Protein 5CRW (pdb70)

Organism: Humicola insolens (NCBI:txid85995)

CATH classification: 3.40.30.10 (+1 more: 3.40.30.10)

Radius of gyration: 22.21 Å; Cα contacts (8 Å, |Δi|>4): 483; chains: 2; bounding box: 29×64×49 Å

Structure (mmCIF, N/CA/C/O backbone):
data_5CRW
#
_entry.id   5CRW
#
_cell.length_a   57.753
_cell.length_b   62.510
_cell.length_c   68.156
_cell.angle_alpha   90.00
_cell.angle_beta   90.00
_cell.angle_gamma   90.00
#
_symmetry.space_group_name_H-M   'P 21 21 21'
#
loop_
_entity.id
_entity.type
_entity.pdbx_description
1 polymer 'Protein disulfide-isomerase'
2 polymer 'Peptide from Alpha-synuclein'
3 water water
#
loop_
_atom_site.group_PDB
_atom_site.id
_atom_site.type_symbol
_atom_site.label_atom_id
_atom_site.label_alt_id
_atom_site.label_comp_id
_atom_site.label_asym_id
_atom_site.label_entity_id
_atom_site.label_seq_id
_atom_site.pdbx_PDB_ins_code
_atom_site.Cartn_x
_atom_site.Cartn_y
_atom_site.Cartn_z
_atom_site.occupancy
_atom_site.B_iso_or_equiv
_atom_site.auth_seq_id
_atom_site.auth_comp_id
_atom_site.auth_asym_id
_atom_site.auth_atom_id
_atom_site.pdbx_PDB_model_num
ATOM 1 N N . PRO A 1 6 ? -3.207 9.044 -10.471 1.00 49.33 208 PRO A N 1
ATOM 2 C CA . PRO A 1 6 ? -3.244 8.275 -11.719 1.00 44.85 208 PRO A CA 1
ATOM 3 C C . PRO A 1 6 ? -4.085 7.006 -11.630 1.00 40.06 208 PRO A C 1
ATOM 4 O O . PRO A 1 6 ? -4.309 6.476 -10.541 1.00 44.95 208 PRO A O 1
ATOM 8 N N . LEU A 1 7 ? -4.533 6.543 -12.795 1.00 33.64 209 LEU A N 1
ATOM 9 C CA . LEU A 1 7 ? -5.282 5.303 -12.954 1.00 31.17 209 LEU A CA 1
ATOM 10 C C . LEU A 1 7 ? -4.544 4.089 -12.402 1.00 29.13 209 LEU A C 1
ATOM 11 O O . LEU A 1 7 ? -5.115 3.275 -11.683 1.00 31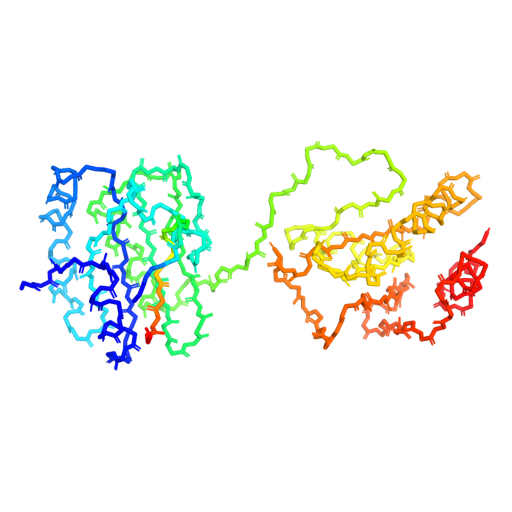.96 209 LEU A O 1
ATOM 16 N N . ILE A 1 8 ? -3.256 3.982 -12.715 1.00 25.12 210 ILE A N 1
ATOM 17 C CA . ILE A 1 8 ? -2.458 2.897 -12.175 1.00 25.01 210 ILE A CA 1
ATOM 18 C C . ILE A 1 8 ? -1.490 3.521 -11.204 1.00 24.30 210 ILE A C 1
ATOM 19 O O . ILE A 1 8 ? -0.501 4.146 -11.596 1.00 28.61 210 ILE A O 1
ATOM 24 N N . GLY A 1 9 ? -1.808 3.336 -9.927 1.00 26.55 211 GLY A N 1
ATOM 25 C CA . GLY A 1 9 ? -1.035 3.851 -8.851 1.00 25.20 211 GLY A CA 1
ATOM 26 C C . GLY A 1 9 ? 0.034 2.886 -8.426 1.00 23.36 211 GLY A C 1
ATOM 27 O O . GLY A 1 9 ? 0.304 1.889 -9.099 1.00 23.37 211 GLY A O 1
ATOM 28 N N . GLU A 1 10 ? 0.641 3.214 -7.296 1.00 24.70 212 GLU A N 1
ATOM 29 C CA . GLU A 1 10 ? 1.763 2.457 -6.760 1.00 25.27 212 GLU A CA 1
ATOM 30 C C . GLU A 1 10 ? 1.306 1.802 -5.478 1.00 23.35 212 GLU A C 1
ATOM 31 O O . GLU A 1 10 ? 0.812 2.468 -4.588 1.00 25.25 212 GLU A O 1
ATOM 37 N N . ILE A 1 11 ? 1.400 0.480 -5.438 1.00 21.07 213 ILE A N 1
ATOM 38 C CA . ILE A 1 11 ? 1.069 -0.306 -4.268 1.00 22.01 213 ILE A CA 1
ATOM 39 C C . ILE A 1 11 ? 2.290 -0.426 -3.380 1.00 22.65 213 ILE A C 1
ATOM 40 O O . ILE A 1 11 ? 3.295 -1.003 -3.766 1.00 24.86 213 ILE A O 1
ATOM 45 N N . GLY A 1 12 ? 2.174 0.096 -2.162 1.00 22.87 214 GLY A N 1
ATOM 46 C CA . GLY A 1 12 ? 3.250 0.041 -1.192 1.00 24.56 214 GLY A CA 1
ATOM 47 C C . GLY A 1 12 ? 2.693 0.166 0.214 1.00 25.18 214 GLY A C 1
ATOM 48 O O . GLY A 1 12 ? 1.473 0.097 0.419 1.00 22.98 214 GLY A O 1
ATOM 49 N N . PRO A 1 13 ? 3.569 0.317 1.209 1.00 25.29 215 PRO A N 1
ATOM 50 C CA . PRO A 1 13 ? 3.108 0.224 2.604 1.00 26.35 215 PRO A CA 1
ATOM 51 C C . PRO A 1 13 ? 2.116 1.335 2.971 1.00 28.58 215 PRO A C 1
ATOM 52 O O . PRO A 1 13 ? 1.297 1.147 3.884 1.00 28.92 215 PRO A O 1
ATOM 56 N N . GLU A 1 14 ? 2.205 2.459 2.269 1.00 27.14 216 GLU A N 1
ATOM 57 C CA . GLU A 1 14 ? 1.354 3.633 2.492 1.00 28.17 216 GLU A CA 1
ATOM 58 C C . GLU A 1 14 ? 0.027 3.564 1.773 1.00 30.04 216 GLU A C 1
ATOM 59 O O . GLU A 1 14 ? -0.967 4.030 2.301 1.00 30.79 216 GLU A O 1
ATOM 65 N N . THR A 1 15 ? -0.021 2.959 0.586 1.00 24.90 217 THR A N 1
ATOM 66 C CA . THR A 1 15 ? -1.254 2.921 -0.194 1.00 24.92 217 THR A CA 1
ATOM 67 C C . THR A 1 15 ? -2.039 1.606 -0.070 1.00 24.15 217 THR A C 1
ATOM 68 O O . THR A 1 15 ? -3.202 1.539 -0.487 1.00 24.43 217 THR A O 1
ATOM 72 N N . TYR A 1 16 ? -1.434 0.583 0.513 1.00 24.28 218 TYR A N 1
ATOM 73 C CA . TYR A 1 16 ? -2.064 -0.745 0.631 1.00 24.67 218 TYR A CA 1
ATOM 74 C C . TYR A 1 16 ? -3.431 -0.670 1.315 1.00 26.52 218 TYR A C 1
ATOM 75 O O . TYR A 1 16 ? -4.404 -1.209 0.801 1.00 28.77 218 TYR A O 1
ATOM 84 N N . SER A 1 17 ? -3.523 0.037 2.443 1.00 28.53 219 SER A N 1
ATOM 85 C CA . SER A 1 17 ? -4.794 0.099 3.204 1.00 31.20 219 SER A CA 1
ATOM 86 C C . SER A 1 17 ? -5.938 0.688 2.408 1.00 32.28 219 SER A C 1
ATOM 87 O O . SER A 1 17 ? -7.081 0.239 2.529 1.00 32.12 219 SER A O 1
ATOM 90 N N . ASP A 1 18 ? -5.652 1.691 1.595 1.00 32.03 220 ASP A N 1
ATOM 91 C CA . ASP A 1 18 ? -6.693 2.256 0.748 1.00 35.61 220 ASP A CA 1
ATOM 92 C C . ASP A 1 18 ? -7.136 1.291 -0.357 1.00 33.20 220 ASP A C 1
ATOM 93 O O . ASP A 1 18 ? -8.325 1.165 -0.620 1.00 31.83 220 ASP A O 1
ATOM 98 N N . TYR A 1 19 ? -6.205 0.567 -0.971 1.00 27.03 221 TYR A N 1
ATOM 99 C CA . TYR A 1 19 ? -6.636 -0.485 -1.889 1.00 25.25 221 TYR A CA 1
ATOM 100 C C . TYR A 1 19 ? -7.453 -1.570 -1.177 1.00 24.87 221 TYR A C 1
ATOM 101 O O . TYR A 1 19 ? -8.393 -2.085 -1.760 1.00 26.68 221 TYR A O 1
ATOM 110 N N . MET A 1 20 ? -7.085 -1.922 0.053 1.00 26.41 222 MET A N 1
ATOM 111 C CA . MET A 1 20 ? -7.788 -2.974 0.802 1.00 28.34 222 MET A CA 1
ATOM 112 C C . MET A 1 20 ? -9.159 -2.478 1.270 1.00 31.46 222 MET A C 1
ATOM 113 O O . MET A 1 20 ? -10.055 -3.289 1.439 1.00 34.18 222 MET A O 1
ATOM 118 N N . SER A 1 21 ? -9.305 -1.158 1.435 1.00 31.86 223 SER A N 1
ATOM 119 C CA . SER A 1 21 ? -10.586 -0.548 1.822 1.00 32.88 223 SER A CA 1
ATOM 120 C C . SER A 1 21 ? -11.502 -0.223 0.655 1.00 32.65 223 SER A C 1
ATOM 121 O O . SER A 1 21 ? -12.652 0.130 0.860 1.00 33.81 223 SER A O 1
ATOM 124 N N . ALA A 1 22 ? -11.010 -0.311 -0.574 1.00 30.70 224 ALA A N 1
ATOM 125 C CA . ALA A 1 22 ? -11.780 0.116 -1.748 1.00 30.10 224 ALA A CA 1
ATOM 126 C C . ALA A 1 22 ? -12.977 -0.766 -2.049 1.00 31.15 224 ALA A C 1
ATOM 127 O O . ALA A 1 22 ? -13.913 -0.319 -2.742 1.00 32.78 224 ALA A O 1
ATOM 129 N N . GLY A 1 23 ? -12.922 -2.006 -1.578 1.00 29.96 225 GLY A N 1
ATOM 130 C CA . GLY A 1 23 ? -14.010 -2.956 -1.711 1.00 31.38 225 GLY A CA 1
ATOM 131 C C . GLY A 1 23 ? -14.070 -3.573 -3.098 1.00 30.92 225 GLY A C 1
ATOM 132 O O . GLY A 1 23 ? -15.087 -4.168 -3.468 1.00 33.89 225 GLY A O 1
ATOM 133 N N . ILE A 1 24 ? -12.985 -3.454 -3.875 1.00 25.76 226 ILE A N 1
ATOM 134 C CA . ILE A 1 24 ? -12.949 -4.086 -5.195 1.00 22.23 226 ILE A CA 1
ATOM 135 C C . ILE A 1 24 ? -11.589 -4.729 -5.330 1.00 21.55 226 ILE A C 1
ATOM 136 O O . ILE A 1 24 ? -10.697 -4.363 -4.569 1.00 21.56 226 ILE A O 1
ATOM 141 N N . PRO A 1 25 ? -11.463 -5.676 -6.267 1.00 21.02 227 PRO A N 1
ATOM 142 C CA . PRO A 1 25 ? -10.173 -6.349 -6.409 1.00 19.52 227 PRO A CA 1
ATOM 143 C C . PRO A 1 25 ? -9.009 -5.404 -6.765 1.00 19.69 227 PRO A C 1
ATOM 144 O O . PRO A 1 25 ? -9.170 -4.348 -7.371 1.00 21.12 227 PRO A O 1
ATOM 148 N N . LEU A 1 26 ? -7.829 -5.854 -6.404 1.00 19.82 228 LEU A N 1
ATOM 149 C CA . LEU A 1 26 ? -6.608 -5.203 -6.755 1.00 19.80 228 LEU A CA 1
ATOM 150 C C . LEU A 1 26 ? -5.780 -6.126 -7.671 1.00 18.82 228 LEU A C 1
ATOM 151 O O . LEU A 1 26 ? -5.480 -7.292 -7.320 1.00 19.03 228 LEU A O 1
ATOM 156 N N . ALA A 1 27 ? -5.417 -5.566 -8.814 1.00 17.92 229 ALA A N 1
ATOM 157 C CA . ALA A 1 27 ? -4.516 -6.169 -9.773 1.00 17.78 229 ALA A CA 1
ATOM 158 C C . ALA A 1 27 ? -3.143 -5.589 -9.550 1.00 17.09 229 ALA A C 1
ATOM 159 O O . ALA A 1 27 ? -2.949 -4.370 -9.597 1.00 18.47 229 ALA A O 1
ATOM 161 N N . TYR A 1 28 ? -2.176 -6.480 -9.344 1.00 16.27 230 TYR A N 1
ATOM 162 C CA . TYR A 1 28 ? -0.808 -6.105 -9.054 1.00 18.05 230 TYR A CA 1
ATOM 163 C C . TYR A 1 28 ? 0.048 -6.345 -10.294 1.00 18.37 230 TYR A C 1
ATOM 164 O O . TYR A 1 28 ? 0.024 -7.457 -10.861 1.00 18.31 230 TYR A O 1
ATOM 173 N N . ILE A 1 29 ? 0.861 -5.342 -10.653 1.00 17.71 231 ILE A N 1
ATOM 174 C CA . ILE A 1 29 ? 1.829 -5.434 -11.714 1.00 18.99 231 ILE A CA 1
ATOM 175 C C . ILE A 1 29 ? 3.194 -5.370 -11.007 1.00 17.15 231 ILE A C 1
ATOM 176 O O . ILE A 1 29 ? 3.621 -4.287 -10.598 1.00 18.84 231 ILE A O 1
ATOM 181 N N . PHE A 1 30 ? 3.790 -6.549 -10.788 1.00 20.46 232 PHE A N 1
ATOM 182 C CA . PHE A 1 30 ? 5.045 -6.689 -10.041 1.00 19.39 232 PHE A CA 1
ATOM 183 C C . PHE A 1 30 ? 6.169 -6.548 -11.063 1.00 19.44 232 PHE A C 1
ATOM 184 O O . PHE A 1 30 ? 6.213 -7.313 -12.023 1.00 21.37 232 PHE A O 1
ATOM 192 N N . ALA A 1 31 ? 7.077 -5.604 -10.863 1.00 20.26 233 ALA A N 1
ATOM 193 C CA . ALA A 1 31 ? 8.346 -5.662 -11.605 1.00 21.24 233 ALA A CA 1
ATOM 194 C C . ALA A 1 31 ? 9.462 -5.095 -10.771 1.00 23.16 233 ALA A C 1
ATOM 195 O O . ALA A 1 31 ? 9.260 -4.264 -9.884 1.00 21.38 233 ALA A O 1
ATOM 197 N N . GLU A 1 32 ? 10.673 -5.532 -11.092 1.00 22.97 234 GLU A N 1
ATOM 198 C CA . GLU A 1 32 ? 11.794 -5.263 -10.233 1.00 25.44 234 GLU A CA 1
ATOM 199 C C . GLU A 1 32 ? 12.426 -3.877 -10.422 1.00 26.98 234 GLU A C 1
ATOM 200 O O . GLU A 1 32 ? 13.144 -3.412 -9.535 1.00 27.30 234 GLU A O 1
ATOM 206 N N . THR A 1 33 ? 12.136 -3.196 -11.529 1.00 26.01 235 THR A N 1
ATOM 207 C CA . THR A 1 33 ? 12.697 -1.844 -11.727 1.00 27.84 235 THR A CA 1
ATOM 208 C C . THR A 1 33 ? 11.592 -0.836 -11.974 1.00 28.32 235 THR A C 1
ATOM 209 O O . THR A 1 33 ? 10.535 -1.175 -12.497 1.00 25.88 235 THR A O 1
ATOM 213 N N . ALA A 1 34 ? 11.825 0.410 -11.604 1.00 28.82 236 ALA A N 1
ATOM 214 C CA . ALA A 1 34 ? 10.898 1.476 -11.973 1.00 29.06 236 ALA A CA 1
ATOM 215 C C . ALA A 1 34 ? 10.646 1.579 -13.489 1.00 28.90 236 ALA A C 1
ATOM 216 O O . ALA A 1 34 ? 9.505 1.793 -13.887 1.00 26.94 236 ALA A O 1
ATOM 218 N N . GLU A 1 35 ? 11.674 1.441 -14.340 1.00 30.27 237 GLU A N 1
ATOM 219 C CA . GLU A 1 35 ? 11.419 1.439 -15.808 1.00 33.97 237 GLU A CA 1
ATOM 220 C C . GLU A 1 35 ? 10.437 0.363 -16.267 1.00 29.25 237 GLU A C 1
ATOM 221 O O . GLU A 1 35 ? 9.594 0.622 -17.133 1.00 27.99 237 GLU A O 1
ATOM 227 N N . GLU A 1 36 ? 10.562 -0.849 -15.738 1.00 26.47 238 GLU A N 1
ATOM 228 C CA . GLU A 1 36 ? 9.700 -1.922 -16.200 1.00 26.95 238 GLU A CA 1
ATOM 229 C C . GLU A 1 36 ? 8.314 -1.675 -15.653 1.00 26.89 238 GLU A C 1
ATOM 230 O O . GLU A 1 36 ? 7.316 -1.922 -16.350 1.00 22.95 238 GLU A O 1
ATOM 236 N N . ARG A 1 37 ? 8.237 -1.171 -14.426 1.00 24.78 239 ARG A N 1
ATOM 237 C CA . ARG A 1 37 ? 6.923 -0.834 -13.872 1.00 24.30 239 ARG A CA 1
ATOM 238 C C . ARG A 1 37 ? 6.212 0.192 -14.759 1.00 24.53 239 ARG A C 1
ATOM 239 O O . ARG A 1 37 ? 5.004 0.079 -15.056 1.00 23.68 239 ARG A O 1
ATOM 247 N N . LYS A 1 38 ? 6.941 1.216 -15.181 1.00 25.34 240 LYS A N 1
ATOM 248 C CA . LYS A 1 38 ? 6.385 2.224 -16.086 1.00 27.62 240 LYS A CA 1
ATOM 249 C C . LYS A 1 38 ? 5.988 1.638 -17.440 1.00 26.41 240 LYS A C 1
ATOM 250 O O . LYS A 1 38 ? 4.923 1.919 -17.955 1.00 24.61 240 LYS A O 1
ATOM 256 N N . GLU A 1 39 ? 6.841 0.808 -18.011 1.00 25.06 241 GLU A N 1
ATOM 257 C CA . GLU A 1 39 ? 6.546 0.165 -19.303 1.00 25.24 241 GLU A CA 1
ATOM 258 C C . GLU A 1 39 ? 5.278 -0.658 -19.233 1.00 24.06 241 GLU A C 1
ATOM 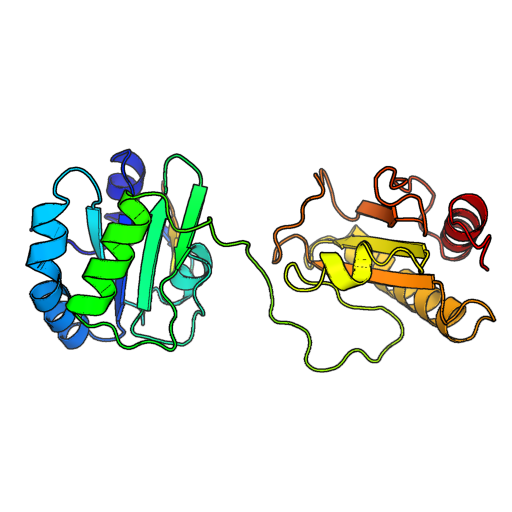259 O O . GLU A 1 39 ? 4.414 -0.541 -20.107 1.00 24.11 241 GLU A O 1
ATOM 265 N N . LEU A 1 40 ? 5.152 -1.468 -18.173 1.00 22.81 242 LEU A N 1
ATOM 266 C CA . LEU A 1 40 ? 3.988 -2.338 -18.038 1.00 22.52 242 LEU A CA 1
ATOM 267 C C . LEU A 1 40 ? 2.758 -1.521 -17.688 1.00 21.83 242 LEU A C 1
ATOM 268 O O . LEU A 1 40 ? 1.675 -1.814 -18.183 1.00 23.13 242 LEU A O 1
ATOM 273 N N . SER A 1 41 ? 2.897 -0.524 -16.827 1.00 22.50 243 SER A N 1
ATOM 274 C CA . SER A 1 41 ? 1.761 0.366 -16.537 1.00 22.43 243 SER A CA 1
ATOM 275 C C . SER A 1 41 ? 1.222 1.023 -17.800 1.00 24.34 243 SER A C 1
ATOM 276 O O . SER A 1 41 ? 0.012 0.966 -18.079 1.00 24.13 243 SER A O 1
ATOM 279 N N . ASP A 1 42 ? 2.110 1.616 -18.583 1.00 25.22 244 ASP A N 1
ATOM 280 C CA . ASP A 1 42 ? 1.691 2.218 -19.856 1.00 26.63 244 ASP A CA 1
ATOM 281 C C . ASP A 1 42 ? 0.989 1.220 -20.776 1.00 26.29 244 ASP A C 1
ATOM 282 O O . ASP A 1 42 ? -0.024 1.549 -21.417 1.00 26.04 244 ASP A O 1
ATOM 287 N N . LYS A 1 43 ? 1.524 0.008 -20.845 1.00 24.45 245 LYS A N 1
ATOM 288 C CA . LYS A 1 43 ? 1.025 -1.022 -21.726 1.00 24.45 245 LYS A CA 1
ATOM 289 C C . LYS A 1 43 ? -0.374 -1.419 -21.314 1.00 24.58 245 LYS A C 1
ATOM 290 O O . LYS A 1 43 ? -1.235 -1.623 -22.160 1.00 24.89 245 LYS A O 1
ATOM 296 N N . LEU A 1 44 ? -0.585 -1.532 -20.011 1.00 23.38 246 LEU A N 1
ATOM 297 C CA . LEU A 1 44 ? -1.823 -2.110 -19.487 1.00 22.33 246 LEU A CA 1
ATOM 298 C C . LEU A 1 44 ? -2.857 -1.053 -19.128 1.00 24.05 246 LEU A C 1
ATOM 299 O O . LEU A 1 44 ? -3.961 -1.426 -18.752 1.00 22.07 246 LEU A O 1
ATOM 304 N N . LYS A 1 45 ? -2.527 0.229 -19.258 1.00 24.39 247 LYS A N 1
ATOM 305 C CA . LYS A 1 45 ? -3.470 1.326 -18.948 1.00 24.71 247 LYS A CA 1
ATOM 306 C C . LYS A 1 45 ? -4.863 1.110 -19.537 1.00 23.54 247 LYS A C 1
ATOM 307 O O . LYS A 1 45 ? -5.826 1.311 -18.832 1.00 22.97 247 LYS A O 1
ATOM 313 N N . PRO A 1 46 ? -4.968 0.705 -20.809 1.00 22.66 248 PRO A N 1
ATOM 314 C CA . PRO A 1 46 ? -6.320 0.634 -21.365 1.00 23.30 248 PRO A CA 1
ATOM 315 C C . PRO A 1 46 ? -7.171 -0.425 -20.717 1.00 22.06 248 PRO A C 1
ATOM 316 O O . PRO A 1 46 ? -8.402 -0.306 -20.717 1.00 22.62 248 PRO A O 1
ATOM 320 N N . ILE A 1 47 ? -6.542 -1.466 -20.175 1.00 21.41 249 ILE A N 1
ATOM 321 C CA . ILE A 1 47 ? -7.275 -2.478 -19.418 1.00 22.14 249 ILE A CA 1
ATOM 322 C C . ILE A 1 47 ? -7.718 -1.884 -18.068 1.00 21.44 249 ILE A C 1
ATOM 323 O O . ILE A 1 47 ? -8.860 -2.077 -17.643 1.00 21.42 249 ILE A O 1
ATOM 328 N N . ALA A 1 48 ? -6.829 -1.189 -17.372 1.00 20.44 250 ALA A N 1
ATOM 329 C CA . ALA A 1 48 ? -7.202 -0.480 -16.132 1.00 21.62 250 ALA A CA 1
ATOM 330 C C . ALA A 1 48 ? -8.311 0.508 -16.399 1.00 21.69 250 ALA A C 1
ATOM 331 O O . ALA A 1 48 ? -9.229 0.632 -15.596 1.00 21.26 250 ALA A O 1
ATOM 333 N N . GLU A 1 49 ? -8.287 1.165 -17.560 1.00 22.64 251 GLU A N 1
ATOM 334 C CA . GLU A 1 49 ? -9.345 2.142 -17.872 1.00 22.56 251 GLU A CA 1
ATOM 335 C C . GLU A 1 49 ? -10.673 1.431 -18.061 1.00 21.98 251 GLU A C 1
ATOM 336 O O . GLU A 1 49 ? -11.734 1.886 -17.538 1.00 22.85 251 GLU A O 1
ATOM 342 N N . ALA A 1 50 ? -10.653 0.355 -18.823 1.00 21.87 252 ALA A N 1
ATOM 343 C CA . ALA A 1 50 ? -11.871 -0.427 -19.070 1.00 22.63 252 ALA A CA 1
ATOM 344 C C . ALA A 1 50 ? -12.460 -0.921 -17.764 1.00 21.18 252 ALA A C 1
ATOM 345 O O . ALA A 1 50 ? -13.684 -1.087 -17.663 1.00 23.05 252 ALA A O 1
ATOM 347 N N . GLN A 1 51 ? -11.592 -1.227 -16.800 1.00 20.56 253 GLN A N 1
ATOM 348 C CA . GLN A 1 51 ? -11.986 -1.766 -15.504 1.00 19.58 253 GLN A CA 1
ATOM 349 C C . GLN A 1 51 ? -12.135 -0.715 -14.394 1.00 19.36 253 GLN A C 1
ATOM 350 O O . GLN A 1 51 ? -12.173 -1.048 -13.223 1.00 19.33 253 GLN A O 1
ATOM 356 N N . ARG A 1 52 ? -12.232 0.566 -14.761 1.00 20.82 254 ARG A N 1
ATOM 357 C CA . ARG A 1 52 ? -12.243 1.621 -13.763 1.00 20.86 254 ARG A CA 1
ATOM 358 C C . ARG A 1 52 ? -13.414 1.421 -12.810 1.00 21.88 254 ARG A C 1
ATOM 359 O O . ARG A 1 52 ? -14.560 1.239 -13.249 1.00 20.91 254 ARG A O 1
ATOM 367 N N . GLY A 1 53 ? -13.132 1.420 -11.514 1.00 21.67 255 GLY A N 1
ATOM 368 C CA . GLY A 1 53 ? -14.152 1.125 -10.492 1.00 22.78 255 GLY A CA 1
ATOM 369 C C . GLY A 1 53 ? -14.577 -0.327 -10.351 1.00 22.92 255 GLY A C 1
ATOM 370 O O . GLY A 1 53 ? -15.400 -0.649 -9.502 1.00 23.43 255 GLY A O 1
ATOM 371 N N . VAL A 1 54 ? 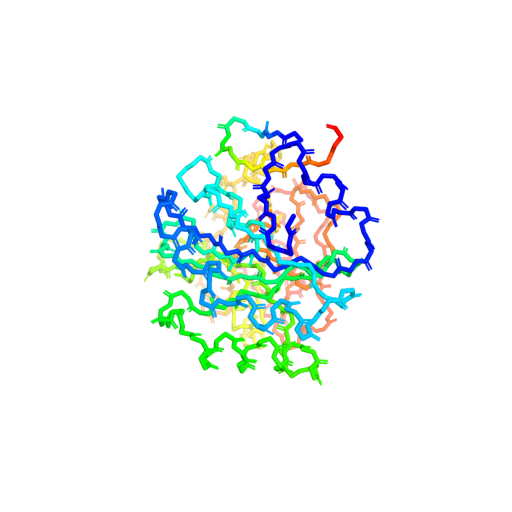-14.008 -1.207 -11.166 1.00 19.91 256 VAL A N 1
ATOM 372 C CA . VAL A 1 54 ? -14.297 -2.635 -11.119 1.00 21.29 256 VAL A CA 1
ATOM 373 C C . VAL A 1 54 ? -13.095 -3.374 -10.536 1.00 19.28 256 VAL A C 1
ATOM 374 O O . VAL A 1 54 ? -13.251 -4.243 -9.697 1.00 21.96 256 VAL A O 1
ATOM 378 N N . ILE A 1 55 ? -11.910 -3.058 -11.052 1.00 19.63 257 ILE A N 1
ATOM 379 C CA . ILE A 1 55 ? -10.672 -3.615 -10.525 1.00 20.17 257 ILE A CA 1
ATOM 380 C C . ILE A 1 55 ? -9.677 -2.489 -10.493 1.00 19.97 257 ILE A C 1
ATOM 381 O O . ILE A 1 55 ? -9.476 -1.828 -11.489 1.00 20.82 257 ILE A O 1
ATOM 386 N N . ASN A 1 56 ? -9.060 -2.275 -9.349 1.00 19.31 258 ASN A N 1
ATOM 387 C CA . ASN A 1 56 ? -7.973 -1.325 -9.222 1.00 20.25 258 ASN A CA 1
ATOM 388 C C . ASN A 1 56 ? -6.700 -1.990 -9.714 1.00 19.68 258 ASN A C 1
ATOM 389 O O . ASN A 1 56 ? -6.488 -3.180 -9.477 1.00 20.85 258 ASN A O 1
ATOM 394 N N . PHE A 1 57 ? -5.868 -1.193 -10.380 1.00 20.37 259 PHE A N 1
ATOM 395 C CA . PHE A 1 57 ? -4.595 -1.669 -10.883 1.00 19.51 259 PHE A CA 1
ATOM 396 C C . PHE A 1 57 ? -3.507 -0.846 -10.245 1.00 19.87 259 PHE A C 1
ATOM 397 O O . PHE A 1 57 ? -3.616 0.376 -10.133 1.00 21.51 259 PHE A O 1
ATOM 405 N N . GLY A 1 58 ? -2.422 -1.500 -9.856 1.00 20.06 260 GLY A N 1
ATOM 406 C CA . GLY A 1 58 ? -1.255 -0.774 -9.423 1.00 18.99 260 GLY A CA 1
ATOM 407 C C . GLY A 1 58 ? 0.005 -1.527 -9.749 1.00 19.27 260 GLY A C 1
ATOM 408 O O . GLY A 1 58 ? -0.002 -2.744 -9.937 1.00 19.36 260 GLY A O 1
ATOM 409 N N . THR A 1 59 ? 1.095 -0.785 -9.817 1.00 19.97 261 THR A N 1
ATOM 410 C CA . THR A 1 59 ? 2.400 -1.404 -9.846 1.00 19.90 261 THR A CA 1
ATOM 411 C C . THR A 1 59 ? 2.909 -1.656 -8.438 1.00 18.95 261 THR A C 1
ATOM 412 O O . THR A 1 59 ? 2.539 -0.964 -7.483 1.00 20.33 261 THR A O 1
ATOM 416 N N . ILE A 1 60 ? 3.814 -2.608 -8.309 1.00 20.21 262 ILE A N 1
ATOM 417 C CA . ILE A 1 60 ? 4.403 -2.908 -7.012 1.00 19.30 262 ILE A CA 1
ATOM 418 C C . ILE A 1 60 ? 5.853 -3.262 -7.273 1.00 19.46 262 ILE A C 1
ATOM 419 O O . ILE A 1 60 ? 6.174 -4.015 -8.214 1.00 19.78 262 ILE A O 1
ATOM 424 N N . ASP A 1 61 ? 6.701 -2.650 -6.451 1.00 20.76 263 ASP A N 1
ATOM 425 C CA . ASP A 1 61 ? 8.154 -2.828 -6.522 1.00 21.97 263 ASP A CA 1
ATOM 426 C C . ASP A 1 61 ? 8.481 -4.226 -6.060 1.00 23.16 263 ASP A C 1
ATOM 427 O O . ASP A 1 61 ? 8.419 -4.543 -4.868 1.00 24.37 263 ASP A O 1
ATOM 432 N N . ALA A 1 62 ? 8.832 -5.059 -7.016 1.00 22.56 264 ALA A N 1
ATOM 433 C CA . ALA A 1 62 ? 9.067 -6.475 -6.779 1.00 24.01 264 ALA A CA 1
ATOM 434 C C . ALA A 1 62 ? 10.449 -6.688 -6.201 1.00 22.81 264 ALA A C 1
ATOM 435 O O . ALA A 1 62 ? 10.757 -7.786 -5.733 1.00 26.42 264 ALA A O 1
ATOM 437 N N . LYS A 1 63 ? 11.296 -5.651 -6.247 1.00 23.21 265 LYS A N 1
ATOM 438 C CA . LYS A 1 63 ? 12.566 -5.726 -5.487 1.00 25.52 265 LYS A CA 1
ATOM 439 C C . LYS A 1 63 ? 12.300 -5.590 -3.965 1.00 25.43 265 LYS A C 1
ATOM 440 O O . LYS A 1 63 ? 12.555 -6.533 -3.207 1.00 31.39 265 LYS A O 1
ATOM 446 N N . ALA A 1 64 ? 11.781 -4.449 -3.528 1.00 24.38 266 ALA A N 1
ATOM 447 C CA . ALA A 1 64 ? 11.424 -4.194 -2.124 1.00 26.59 266 ALA A CA 1
ATOM 448 C C . ALA A 1 64 ? 10.381 -5.148 -1.599 1.00 25.98 266 ALA A C 1
ATOM 449 O O . ALA A 1 64 ? 10.451 -5.614 -0.462 1.00 27.36 266 ALA A O 1
ATOM 451 N N . PHE A 1 65 ? 9.366 -5.396 -2.409 1.00 2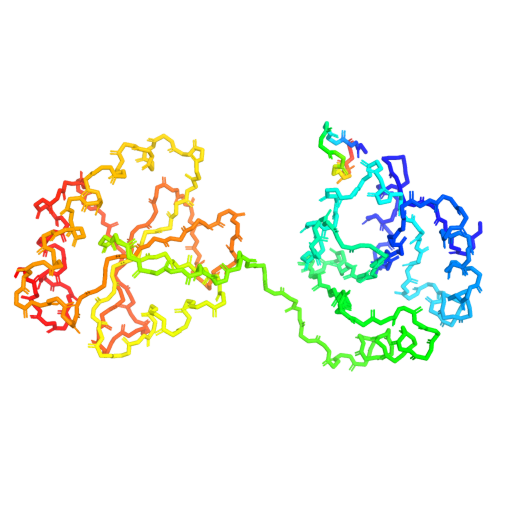4.96 267 PHE A N 1
ATOM 452 C CA . PHE A 1 65 ? 8.175 -6.101 -1.940 1.00 23.83 267 PHE A CA 1
ATOM 453 C C . PHE A 1 65 ? 7.908 -7.382 -2.704 1.00 23.31 267 PHE A C 1
ATOM 454 O O . PHE A 1 65 ? 6.782 -7.840 -2.778 1.00 23.84 267 PHE A O 1
ATOM 462 N N . GLY A 1 66 ? 8.943 -7.999 -3.243 1.00 23.99 268 GLY A N 1
ATOM 463 C CA . GLY A 1 66 ? 8.843 -9.303 -3.883 1.00 23.83 268 GLY A CA 1
ATOM 464 C C . GLY A 1 66 ? 8.171 -10.347 -2.999 1.00 23.92 268 GLY A C 1
ATOM 465 O O . GLY A 1 66 ? 7.406 -11.182 -3.497 1.00 24.43 268 GLY A O 1
ATOM 466 N N . ALA A 1 67 ? 8.423 -10.282 -1.682 1.00 24.72 269 ALA A N 1
ATOM 467 C CA . ALA A 1 67 ? 7.834 -11.246 -0.746 1.00 23.87 269 ALA A CA 1
ATOM 468 C C . ALA A 1 67 ? 6.319 -11.179 -0.778 1.00 23.49 269 ALA A C 1
ATOM 469 O O . ALA A 1 67 ? 5.616 -12.168 -0.505 1.00 23.12 269 ALA A O 1
ATOM 471 N N . HIS A 1 68 ? 5.818 -9.997 -1.085 1.00 20.48 270 HIS A N 1
ATOM 472 C CA . HIS A 1 68 ? 4.369 -9.815 -1.165 1.00 21.44 270 HIS A CA 1
ATOM 473 C C . HIS A 1 68 ? 3.728 -10.698 -2.243 1.00 21.07 270 HIS A C 1
ATOM 474 O O . HIS A 1 68 ? 2.524 -11.006 -2.188 1.00 22.29 270 HIS A O 1
ATOM 481 N N . ALA A 1 69 ? 4.492 -11.071 -3.255 1.00 21.16 271 ALA A N 1
ATOM 482 C CA . ALA A 1 69 ? 4.026 -11.996 -4.289 1.00 22.47 271 ALA A CA 1
ATOM 483 C C . ALA A 1 69 ? 3.480 -13.304 -3.705 1.00 22.76 271 ALA A C 1
ATOM 484 O O . ALA A 1 69 ? 2.507 -13.829 -4.230 1.00 23.33 271 ALA A O 1
ATOM 486 N N . GLY A 1 70 ? 4.047 -13.776 -2.598 1.00 24.21 272 GLY A N 1
ATOM 487 C CA . GLY A 1 70 ? 3.515 -14.945 -1.885 1.00 24.57 272 GLY A CA 1
ATOM 488 C C . GLY A 1 70 ? 2.080 -14.794 -1.413 1.00 25.44 272 GLY A C 1
ATOM 489 O O . GLY A 1 70 ? 1.333 -15.764 -1.403 1.00 25.57 272 GLY A O 1
ATOM 490 N N . ASN A 1 71 ? 1.671 -13.574 -1.067 1.00 24.40 273 ASN A N 1
ATOM 491 C CA . ASN A 1 71 ? 0.258 -13.294 -0.683 1.00 25.41 273 ASN A CA 1
ATOM 492 C C . ASN A 1 71 ? -0.707 -13.534 -1.817 1.00 26.31 273 ASN A C 1
ATOM 493 O O . ASN A 1 71 ? -1.923 -13.576 -1.580 1.00 27.74 273 ASN A O 1
ATOM 498 N N . LEU A 1 72 ? -0.201 -13.554 -3.048 1.00 23.16 274 LEU A N 1
ATOM 499 C CA . LEU A 1 72 ? -1.014 -13.763 -4.255 1.00 24.15 274 LEU A CA 1
ATOM 500 C C . LEU A 1 72 ? -0.833 -15.161 -4.860 1.00 20.88 274 LEU A C 1
ATOM 501 O O . LEU A 1 72 ? -1.243 -15.400 -5.996 1.00 22.69 274 LEU A O 1
ATOM 506 N N . ASN A 1 73 ? -0.142 -16.059 -4.127 1.00 21.73 275 ASN A N 1
ATOM 507 C CA . ASN A 1 73 ? 0.225 -17.387 -4.640 1.00 23.06 275 ASN A CA 1
ATOM 508 C C . ASN A 1 73 ? 1.046 -17.290 -5.935 1.00 24.96 275 ASN A C 1
ATOM 509 O O . ASN A 1 73 ? 0.947 -18.108 -6.849 1.00 28.83 275 ASN A O 1
ATOM 514 N N . LEU A 1 74 ? 1.871 -16.252 -5.996 1.00 23.97 276 LEU A N 1
ATOM 515 C CA . LEU A 1 74 ? 2.873 -16.097 -7.007 1.00 24.08 276 LEU A CA 1
ATOM 516 C C . LEU A 1 74 ? 4.167 -16.565 -6.397 1.00 26.56 276 LEU A C 1
ATOM 517 O O . LEU A 1 74 ? 4.331 -16.498 -5.183 1.00 27.13 276 LEU A O 1
ATOM 522 N N . LYS A 1 75 ? 5.063 -17.022 -7.253 1.00 27.42 277 LYS A N 1
ATOM 523 C CA . LYS A 1 75 ? 6.449 -17.289 -6.838 1.00 31.49 277 LYS A CA 1
ATOM 524 C C . LYS A 1 75 ? 7.145 -15.967 -6.535 1.00 33.66 277 LYS A C 1
ATOM 525 O O . LYS A 1 75 ? 6.907 -14.970 -7.226 1.00 31.94 277 LYS A O 1
ATOM 531 N N . THR A 1 76 ? 7.958 -15.954 -5.467 1.00 29.80 278 THR A N 1
ATOM 532 C CA . THR A 1 76 ? 8.537 -14.727 -4.942 1.00 31.66 278 THR A CA 1
ATOM 533 C C . THR A 1 76 ? 9.867 -14.401 -5.655 1.00 33.82 278 THR A C 1
ATOM 534 O O . THR A 1 76 ? 10.542 -13.433 -5.296 1.00 34.41 278 THR A O 1
ATOM 538 N N . ASP A 1 77 ? 10.215 -15.181 -6.675 1.00 34.55 279 ASP A N 1
ATOM 539 C CA . ASP A 1 77 ? 11.528 -15.066 -7.327 1.00 38.58 279 ASP A CA 1
ATOM 540 C C . ASP A 1 77 ? 11.451 -14.896 -8.840 1.00 36.53 279 ASP A C 1
ATOM 541 O O . ASP A 1 77 ? 12.477 -14.906 -9.515 1.00 40.42 279 ASP A O 1
ATOM 546 N N . LYS A 1 78 ? 10.249 -14.730 -9.384 1.00 32.40 280 LYS A N 1
ATOM 547 C CA . LYS A 1 78 ? 10.051 -14.754 -10.820 1.00 32.91 280 LYS A CA 1
ATOM 548 C C . LYS A 1 78 ? 9.238 -13.536 -11.259 1.00 30.27 280 LYS A C 1
ATOM 549 O O . LYS A 1 78 ? 8.022 -13.489 -11.099 1.00 32.78 280 LYS A O 1
ATOM 555 N N . PHE A 1 79 ? 9.922 -12.545 -11.807 1.00 28.14 281 PHE A N 1
ATOM 556 C CA . PHE A 1 79 ? 9.301 -11.277 -12.151 1.00 26.95 281 PHE A CA 1
ATOM 557 C C . PHE A 1 79 ? 9.670 -10.913 -13.581 1.00 28.23 281 PHE A C 1
ATOM 558 O O . PHE A 1 79 ? 10.695 -11.364 -14.080 1.00 28.24 281 PHE A O 1
ATOM 566 N N . PRO A 1 80 ? 8.816 -10.154 -14.283 1.00 25.49 282 PRO A N 1
ATOM 567 C CA . PRO A 1 80 ? 7.620 -9.533 -13.730 1.00 25.86 282 PRO A CA 1
ATOM 568 C C . PRO A 1 80 ? 6.490 -10.518 -13.574 1.00 24.33 282 PRO A C 1
ATOM 569 O O . PRO A 1 80 ? 6.536 -11.651 -14.109 1.00 23.85 282 PRO A O 1
ATOM 573 N N . ALA A 1 81 ? 5.454 -10.075 -12.865 1.00 22.40 283 ALA A N 1
ATOM 574 C CA . ALA A 1 81 ? 4.340 -10.946 -12.521 1.00 20.33 283 ALA A CA 1
ATOM 575 C C . ALA A 1 81 ? 3.107 -10.127 -12.389 1.00 19.57 283 ALA A C 1
ATOM 576 O O . ALA A 1 81 ? 3.147 -8.919 -12.242 1.00 20.89 283 ALA A O 1
ATOM 578 N N . PHE A 1 82 ? 1.992 -10.805 -12.500 1.00 19.99 284 PHE A N 1
ATOM 579 C CA . PHE A 1 82 ? 0.702 -10.129 -12.439 1.00 20.15 284 PHE A CA 1
ATOM 580 C C . PHE A 1 82 ? -0.224 -11.034 -11.646 1.00 20.41 284 PHE A C 1
ATOM 581 O O . PHE A 1 82 ? -0.210 -12.247 -11.787 1.00 20.15 284 PHE A O 1
ATOM 589 N N . ALA A 1 83 ? -1.036 -10.438 -10.779 1.00 19.54 285 ALA A N 1
ATOM 590 C CA . ALA A 1 83 ? -2.055 -11.200 -10.066 1.00 19.22 285 ALA A CA 1
ATOM 591 C C . ALA A 1 83 ? -3.176 -10.289 -9.660 1.00 19.94 285 ALA A C 1
ATOM 592 O O . ALA A 1 83 ? -2.998 -9.097 -9.496 1.00 20.10 285 ALA A O 1
ATOM 594 N N . ILE A 1 84 ? -4.336 -10.886 -9.439 1.00 18.68 286 ILE A N 1
ATOM 595 C CA . ILE A 1 84 ? -5.487 -10.166 -8.911 1.00 19.10 286 ILE A CA 1
ATOM 596 C C . ILE A 1 84 ? -5.816 -10.743 -7.547 1.00 20.47 286 ILE A C 1
ATOM 597 O O . ILE A 1 84 ? -5.902 -11.970 -7.364 1.00 21.87 286 ILE A O 1
ATOM 602 N N . GLN A 1 85 ? -6.002 -9.861 -6.581 1.00 20.08 287 GLN A N 1
ATOM 603 C CA . GLN A 1 85 ? -6.478 -10.245 -5.260 1.00 20.57 287 GLN A CA 1
ATOM 604 C C . GLN A 1 85 ? -7.940 -9.809 -5.152 1.00 22.11 287 GLN A C 1
ATOM 605 O O . GLN A 1 85 ? -8.264 -8.629 -5.301 1.00 20.93 287 GLN A O 1
ATOM 611 N N . GLU A 1 86 ? -8.806 -10.774 -4.882 1.00 23.29 288 GLU A N 1
ATOM 612 C CA . GLU A 1 86 ? -10.184 -10.503 -4.525 1.00 27.78 288 GLU A CA 1
ATOM 613 C C . GLU A 1 86 ? -10.156 -10.232 -3.037 1.00 28.45 288 GLU A C 1
ATOM 614 O O . GLU A 1 86 ? -9.944 -11.136 -2.216 1.00 29.79 288 GLU A O 1
ATOM 620 N N . VAL A 1 87 ? -10.296 -8.965 -2.689 1.00 30.96 289 VAL A N 1
ATOM 621 C CA . VAL A 1 87 ? -10.093 -8.560 -1.325 1.00 33.61 289 VAL A CA 1
ATOM 622 C C . VAL A 1 87 ? -11.303 -8.984 -0.513 1.00 38.28 289 VAL A C 1
ATOM 623 O O . VAL A 1 87 ? -11.136 -9.503 0.574 1.00 40.96 289 VAL A O 1
ATOM 627 N N . ALA A 1 88 ? -12.502 -8.786 -1.060 1.00 44.29 290 ALA A N 1
ATOM 628 C CA . ALA A 1 88 ? -13.739 -9.203 -0.373 1.00 46.73 290 ALA A CA 1
ATOM 629 C C . ALA A 1 88 ? -13.610 -10.663 0.054 1.00 47.74 290 ALA A C 1
ATOM 630 O O . ALA A 1 88 ? -13.720 -10.994 1.239 1.00 51.62 290 ALA A O 1
ATOM 632 N N . LYS A 1 89 ? -13.292 -11.514 -0.914 1.00 45.93 291 LYS A N 1
ATOM 633 C CA . LYS A 1 89 ? -13.437 -12.958 -0.769 1.00 42.22 291 LYS A CA 1
ATOM 634 C C . LYS A 1 89 ? -12.156 -13.637 -0.273 1.00 37.31 291 LYS A C 1
ATOM 635 O O . LYS A 1 89 ? -12.121 -14.848 -0.142 1.00 37.17 291 LYS A O 1
ATOM 641 N N . ASN A 1 90 ? -11.103 -12.862 -0.011 1.00 34.49 292 ASN A N 1
ATOM 642 C CA . ASN A 1 90 ? -9.762 -13.406 0.222 1.00 33.48 292 ASN A CA 1
ATOM 643 C C . ASN A 1 90 ? -9.366 -14.501 -0.780 1.00 31.60 292 ASN A C 1
ATOM 644 O O . ASN A 1 90 ? -8.946 -15.595 -0.408 1.00 32.47 292 ASN A O 1
ATOM 649 N N . GLN A 1 91 ? -9.488 -14.187 -2.062 1.00 27.30 293 GLN A N 1
ATOM 650 C CA . GLN A 1 91 ? -9.109 -15.114 -3.117 1.00 25.33 293 GLN A CA 1
ATOM 651 C C . GLN A 1 91 ? -8.016 -14.485 -3.966 1.00 25.86 293 GLN A C 1
ATOM 652 O O . GLN A 1 91 ? -7.947 -13.279 -4.089 1.00 25.17 293 GLN A O 1
ATOM 658 N N . LYS A 1 92 ? -7.139 -15.325 -4.486 1.00 22.80 294 LYS A N 1
ATOM 659 C CA . LYS A 1 92 ? -5.987 -14.894 -5.218 1.00 23.32 294 LYS A CA 1
ATOM 660 C C . LYS A 1 92 ? -5.998 -15.530 -6.581 1.00 22.72 294 LYS A C 1
ATOM 661 O O . LYS A 1 92 ? -6.196 -16.733 -6.689 1.00 22.70 294 LYS A O 1
ATOM 667 N N . PHE A 1 93 ? -5.731 -14.734 -7.615 1.00 19.93 295 PHE A N 1
ATOM 668 C CA . PHE A 1 93 ? -5.711 -15.196 -8.993 1.00 20.44 295 PHE A CA 1
ATOM 669 C C . PHE A 1 93 ? -4.418 -14.792 -9.655 1.00 19.75 295 PHE A C 1
ATOM 670 O O . PHE A 1 93 ? -4.296 -13.733 -10.252 1.00 19.11 295 PHE A O 1
ATOM 678 N N . PRO A 1 94 ? -3.405 -15.648 -9.526 1.00 21.17 296 PRO A N 1
ATOM 679 C CA . PRO A 1 94 ? -2.124 -15.357 -10.127 1.00 20.16 296 PRO A CA 1
ATOM 680 C C . PRO A 1 94 ? -2.139 -15.659 -11.616 1.00 20.89 296 PRO A C 1
ATOM 681 O O . PRO A 1 94 ? -2.677 -16.666 -12.047 1.00 21.06 296 PRO A O 1
ATOM 685 N N . PHE A 1 95 ? -1.512 -14.786 -12.401 1.00 19.73 297 PHE A N 1
ATOM 686 C CA . PHE A 1 95 ? -1.274 -15.048 -13.799 1.00 21.26 297 PHE A CA 1
ATOM 687 C C . PHE A 1 95 ? 0.004 -15.871 -13.871 1.00 24.66 297 PHE A C 1
ATOM 688 O O . PHE A 1 95 ? 0.941 -15.646 -13.089 1.00 26.14 297 PHE A O 1
ATOM 696 N N . ASP A 1 96 ? 0.019 -16.834 -14.788 1.00 28.67 298 ASP A N 1
ATOM 697 C CA . ASP A 1 96 ? 1.125 -17.808 -14.903 1.00 31.23 298 ASP A CA 1
ATOM 698 C C . ASP A 1 96 ? 2.452 -17.111 -15.165 1.00 31.55 298 ASP A C 1
ATOM 699 O O . ASP A 1 96 ? 2.604 -16.400 -16.155 1.00 29.11 298 ASP A O 1
ATOM 704 N N . GLN A 1 97 ? 3.416 -17.307 -14.268 1.00 31.26 299 GLN A N 1
ATOM 705 C CA . GLN A 1 97 ? 4.664 -16.543 -14.300 1.00 33.37 299 GLN A CA 1
ATOM 706 C C . GLN A 1 97 ? 5.589 -17.049 -15.381 1.00 32.72 299 GLN A C 1
ATOM 707 O O . GLN A 1 97 ? 6.617 -16.434 -15.620 1.00 31.50 299 GLN A O 1
ATOM 713 N N . GLU A 1 98 ? 5.176 -18.130 -16.035 1.00 34.64 300 GLU A N 1
ATOM 714 C CA . GLU A 1 98 ? 5.840 -18.658 -17.234 1.00 38.62 300 GLU A CA 1
ATOM 715 C C . GLU A 1 98 ? 5.335 -18.009 -18.519 1.00 37.48 300 GLU A C 1
ATOM 716 O O . GLU A 1 98 ? 5.925 -18.181 -19.587 1.00 36.82 300 GLU A O 1
ATOM 722 N N . LYS A 1 99 ? 4.231 -17.269 -18.444 1.00 36.23 301 LYS A N 1
ATOM 723 C CA . LYS A 1 99 ? 3.760 -16.522 -19.611 1.00 33.58 301 LYS A CA 1
ATOM 724 C C . LYS A 1 99 ? 4.263 -15.095 -19.619 1.00 30.09 301 LYS A C 1
ATOM 725 O O . LYS A 1 99 ? 4.386 -14.465 -18.591 1.00 31.16 301 LYS A O 1
ATOM 731 N N . GLU A 1 100 ? 4.487 -14.584 -20.815 1.00 27.83 302 GLU A N 1
ATOM 732 C CA . GLU A 1 100 ? 4.852 -13.191 -21.001 1.00 27.57 302 GLU A CA 1
ATOM 733 C C . GLU A 1 100 ? 3.663 -12.273 -20.674 1.00 25.59 302 GLU A C 1
ATOM 734 O O . GLU A 1 100 ? 2.535 -12.591 -21.043 1.00 26.45 302 GLU A O 1
ATOM 740 N N . ILE A 1 101 ? 3.950 -11.159 -19.997 1.00 24.42 303 ILE A N 1
ATOM 741 C CA . ILE A 1 101 ? 2.931 -10.146 -19.697 1.00 23.53 303 ILE A CA 1
ATOM 742 C C . ILE A 1 101 ? 2.788 -9.281 -20.947 1.00 23.88 303 ILE A C 1
ATOM 743 O O . ILE A 1 101 ? 3.534 -8.335 -21.162 1.00 27.70 303 ILE A O 1
ATOM 748 N N . THR A 1 102 ? 1.825 -9.633 -21.770 1.00 23.50 304 THR A N 1
ATOM 749 C CA . THR A 1 102 ? 1.524 -8.861 -22.951 1.00 22.78 304 THR A CA 1
ATOM 750 C C . THR A 1 102 ? 0.174 -8.218 -22.745 1.00 21.64 304 THR A C 1
ATOM 751 O O . THR A 1 102 ? -0.632 -8.676 -21.925 1.00 23.70 304 THR A O 1
ATOM 755 N N . PHE A 1 103 ? -0.107 -7.220 -23.565 1.00 22.11 305 PHE A N 1
ATOM 756 C CA . PHE A 1 103 ? -1.440 -6.649 -23.552 1.00 22.11 305 PHE A CA 1
ATOM 757 C C . PHE A 1 103 ? -2.511 -7.708 -23.766 1.00 23.65 305 PHE A C 1
ATOM 758 O O . PHE A 1 103 ? -3.477 -7.789 -23.009 1.00 22.58 305 PHE A O 1
ATOM 766 N N . GLU A 1 104 ? -2.355 -8.514 -24.816 1.00 24.46 306 GLU A N 1
ATOM 767 C CA . GLU A 1 104 ? -3.407 -9.432 -25.198 1.00 25.33 306 GLU A CA 1
ATOM 768 C C . GLU A 1 104 ? -3.616 -10.449 -24.076 1.00 24.55 306 GLU A C 1
ATOM 769 O O . GLU A 1 104 ? -4.749 -10.750 -23.730 1.00 25.24 306 GLU A O 1
ATOM 775 N N . ALA A 1 105 ? -2.545 -11.000 -23.515 1.00 23.23 307 ALA A N 1
ATOM 776 C CA . ALA A 1 105 ? -2.665 -12.059 -22.493 1.00 22.80 307 ALA A CA 1
ATOM 777 C C . ALA A 1 105 ? -3.253 -11.503 -21.191 1.00 22.61 307 ALA A C 1
ATOM 778 O O . ALA A 1 105 ? -4.062 -12.174 -20.567 1.00 23.18 307 ALA A O 1
ATOM 780 N N . ILE A 1 106 ? -2.842 -10.295 -20.790 1.00 22.20 308 ILE A N 1
ATOM 781 C CA . ILE A 1 106 ? -3.358 -9.718 -19.538 1.00 21.00 308 ILE A CA 1
ATOM 782 C C . ILE A 1 106 ? -4.814 -9.331 -19.765 1.00 20.89 308 ILE A C 1
ATOM 783 O O . ILE A 1 106 ? -5.679 -9.577 -18.920 1.00 20.06 308 ILE A O 1
ATOM 788 N N . LYS A 1 107 ? -5.121 -8.755 -20.926 1.00 22.12 309 LYS A N 1
ATOM 789 C CA . LYS A 1 107 ? -6.538 -8.499 -21.229 1.00 23.79 309 LYS A CA 1
ATOM 790 C C . LYS A 1 107 ? -7.380 -9.770 -21.171 1.00 22.98 309 LYS A C 1
ATOM 791 O O . LYS A 1 107 ? -8.489 -9.798 -20.597 1.00 23.18 309 LYS A O 1
ATOM 797 N N . ALA A 1 108 ? -6.882 -10.858 -21.741 1.00 22.15 310 ALA A N 1
ATOM 798 C CA . ALA A 1 108 ? -7.631 -12.083 -21.721 1.00 22.40 310 ALA A CA 1
ATOM 799 C C . ALA A 1 108 ? -7.763 -12.619 -20.296 1.00 22.01 310 ALA A C 1
ATOM 800 O O . ALA A 1 108 ? -8.802 -13.144 -19.920 1.00 23.34 310 ALA A O 1
ATOM 802 N N . PHE A 1 109 ? -6.679 -12.553 -19.535 1.00 21.15 311 PHE A N 1
ATOM 803 C CA . PHE A 1 109 ? -6.709 -12.943 -18.106 1.00 19.70 311 PHE A CA 1
ATOM 804 C C . PHE A 1 109 ? -7.731 -12.151 -17.290 1.00 20.98 311 PHE A C 1
ATOM 805 O O . PHE A 1 109 ? -8.576 -12.732 -16.575 1.00 19.98 311 PHE A O 1
ATOM 813 N N . VAL A 1 110 ? -7.688 -10.826 -17.440 1.00 20.21 312 VAL A N 1
ATOM 814 C CA . VAL A 1 110 ? -8.577 -9.957 -16.658 1.00 20.06 312 VAL A CA 1
ATOM 815 C C . VAL A 1 110 ? -9.990 -10.219 -17.134 1.00 20.95 312 VAL A C 1
ATOM 816 O O . VAL A 1 110 ? -10.900 -10.283 -16.319 1.00 20.87 312 VAL A O 1
ATOM 820 N N . ASP A 1 111 ? -10.184 -10.376 -18.438 1.00 21.89 313 ASP A N 1
ATOM 821 C CA . ASP A 1 111 ? -11.530 -10.689 -18.965 1.00 23.80 313 ASP A CA 1
ATOM 822 C C . ASP A 1 111 ? -12.066 -12.025 -18.435 1.00 22.92 313 ASP A C 1
ATOM 823 O O . ASP A 1 111 ? -13.240 -12.139 -18.050 1.00 22.25 313 ASP A O 1
ATOM 828 N N . ASP A 1 112 ? -11.218 -13.046 -18.408 1.00 21.58 314 ASP A N 1
ATOM 829 C CA . ASP A 1 112 ? -11.574 -14.323 -17.801 1.00 21.03 314 ASP A CA 1
ATOM 830 C C . ASP A 1 112 ? -11.918 -14.183 -16.310 1.00 21.73 314 ASP A C 1
ATOM 831 O O . ASP A 1 112 ? -12.855 -14.783 -15.822 1.00 21.09 314 ASP A O 1
ATOM 836 N N . PHE A 1 113 ? -11.135 -13.387 -15.586 1.00 19.99 315 PHE A N 1
ATOM 837 C CA . PHE A 1 113 ? -11.397 -13.178 -14.151 1.00 19.90 315 PHE A CA 1
ATOM 838 C C . PHE A 1 113 ? -12.787 -12.530 -13.997 1.00 20.28 315 PHE A C 1
ATOM 839 O O . PHE A 1 113 ? -13.653 -13.009 -13.233 1.00 20.00 315 PHE A O 1
ATOM 847 N N . VAL A 1 114 ? -13.016 -11.484 -14.784 1.00 19.86 316 VAL A N 1
ATOM 848 C CA . VAL A 1 114 ? -14.304 -10.745 -14.701 1.00 20.65 316 VAL A CA 1
ATOM 849 C C . VAL A 1 114 ? -15.457 -11.664 -15.103 1.00 21.48 316 VAL A C 1
ATOM 850 O O . VAL A 1 114 ? -16.554 -11.550 -14.539 1.00 24.16 316 VAL A O 1
ATOM 854 N N . ALA A 1 115 ? -15.216 -12.555 -16.064 1.00 21.76 317 ALA A N 1
ATOM 855 C CA . ALA A 1 115 ? -16.256 -13.481 -16.551 1.00 22.67 317 ALA A CA 1
ATOM 856 C C . ALA A 1 115 ? -16.547 -14.632 -15.580 1.00 25.29 317 ALA A C 1
ATOM 857 O O . ALA A 1 115 ? -17.500 -15.421 -15.782 1.00 26.67 317 ALA A O 1
ATOM 859 N N . GLY A 1 116 ? -15.708 -14.802 -14.566 1.00 24.96 318 GLY A N 1
ATOM 860 C CA . GLY A 1 116 ? -15.875 -15.877 -13.598 1.00 24.65 318 GLY A CA 1
ATOM 861 C C . GLY A 1 116 ? -15.246 -17.195 -14.020 1.00 25.38 318 GLY A C 1
ATOM 862 O O . GLY A 1 116 ? -15.586 -18.254 -13.457 1.00 27.78 318 GLY A O 1
ATOM 863 N N . LYS A 1 117 ? -14.313 -17.149 -14.980 1.00 22.94 319 LYS A N 1
ATOM 864 C CA . LYS A 1 117 ? -13.798 -18.371 -15.634 1.00 26.32 319 LYS A CA 1
ATOM 865 C C . LYS A 1 117 ? -12.563 -18.910 -14.920 1.00 27.71 319 LYS A C 1
ATOM 866 O O . LYS A 1 117 ? -12.032 -19.954 -15.314 1.00 30.30 319 LYS A O 1
ATOM 872 N N . ILE A 1 118 ? -12.040 -18.154 -13.957 1.00 27.25 320 ILE A N 1
ATOM 873 C CA . ILE A 1 118 ? -10.844 -18.588 -13.239 1.00 25.86 320 ILE A CA 1
ATOM 874 C C . ILE A 1 118 ? -11.227 -19.034 -11.838 1.00 26.39 320 ILE A C 1
ATOM 875 O O . ILE A 1 118 ? -11.834 -18.283 -11.085 1.00 26.79 320 ILE A O 1
ATOM 880 N N . GLU A 1 119 ? -10.853 -20.260 -11.493 1.00 27.10 321 GLU A N 1
ATOM 881 C CA . GLU A 1 119 ? -10.984 -20.734 -10.110 1.00 29.47 321 GLU A CA 1
ATOM 882 C C . GLU A 1 119 ? -9.953 -20.028 -9.213 1.00 26.22 321 GLU A C 1
ATOM 883 O O . GLU A 1 119 ? -8.793 -19.885 -9.637 1.00 27.24 321 GLU A O 1
ATOM 889 N N . PRO A 1 120 ? -10.342 -19.705 -7.970 1.00 27.40 322 PRO A N 1
ATOM 890 C CA . PRO A 1 120 ? -9.360 -19.164 -7.023 1.00 25.94 322 PRO A CA 1
ATOM 891 C C . PRO A 1 120 ? -8.218 -20.127 -6.831 1.00 26.58 322 PRO A C 1
ATOM 892 O O . PRO A 1 120 ? -8.426 -21.336 -6.735 1.00 25.57 322 PRO A O 1
ATOM 896 N N . SER A 1 121 ? -7.009 -19.592 -6.751 1.00 23.07 323 SER A N 1
ATOM 897 C CA . SER A 1 121 ? -5.832 -20.426 -6.536 1.00 23.62 323 SER A CA 1
ATOM 898 C C . SER A 1 121 ? -5.823 -20.991 -5.109 1.00 21.06 323 SER A C 1
ATOM 899 O O . SER A 1 121 ? -6.356 -20.409 -4.160 1.00 23.65 323 SER A O 1
ATOM 902 N N . ILE A 1 122 ? -5.218 -22.163 -5.005 1.00 23.01 324 ILE A N 1
ATOM 903 C CA . ILE A 1 122 ? -5.104 -22.910 -3.760 1.00 23.18 324 ILE A CA 1
ATOM 904 C C . ILE A 1 122 ? -3.632 -22.820 -3.434 1.00 21.41 324 ILE A C 1
ATOM 905 O O . ILE A 1 122 ? -2.767 -23.263 -4.207 1.00 25.01 324 ILE A O 1
ATOM 910 N N . LYS A 1 123 ? -3.346 -22.225 -2.290 1.00 21.29 325 LYS A N 1
ATOM 911 C CA . LYS A 1 123 ? -1.967 -22.130 -1.825 1.00 20.81 325 LYS A CA 1
ATOM 912 C C . LYS A 1 123 ? -1.290 -23.475 -1.628 1.00 21.12 325 LYS A C 1
ATOM 913 O O . LYS A 1 123 ? -1.851 -24.384 -1.016 1.00 19.71 325 LYS A O 1
ATOM 919 N N . SER A 1 124 ? -0.096 -23.642 -2.179 1.00 22.07 326 SER A N 1
ATOM 920 C CA . SER A 1 124 ? 0.590 -24.921 -2.087 1.00 20.02 326 SER A CA 1
ATOM 921 C C . SER A 1 124 ? 2.074 -24.713 -2.173 1.00 21.29 326 SER A C 1
ATOM 922 O O . SER A 1 124 ? 2.561 -23.928 -3.003 1.00 21.37 326 SER A O 1
ATOM 925 N N . GLU A 1 125 ? 2.800 -25.454 -1.369 1.00 21.27 327 GLU A N 1
ATOM 926 C CA . GLU A 1 125 ? 4.185 -25.703 -1.635 1.00 22.26 327 GLU A CA 1
ATOM 927 C C . GLU A 1 125 ? 4.314 -26.507 -2.880 1.00 23.36 327 GLU A C 1
ATOM 928 O O . GLU A 1 125 ? 3.390 -27.214 -3.292 1.00 22.84 327 GLU A O 1
ATOM 934 N N . PRO A 1 126 ? 5.490 -26.467 -3.492 1.00 24.16 328 PRO A N 1
ATOM 935 C CA . PRO A 1 126 ? 5.680 -27.362 -4.598 1.00 25.60 328 PRO A CA 1
ATOM 936 C C . PRO A 1 126 ? 5.636 -28.845 -4.201 1.00 25.33 328 PRO A C 1
ATOM 937 O O . PRO A 1 126 ? 5.970 -29.201 -3.076 1.00 24.54 328 PRO A O 1
ATOM 941 N N . ILE A 1 127 ? 5.281 -29.695 -5.163 1.00 28.92 329 ILE A N 1
ATOM 942 C CA . ILE A 1 127 ? 5.406 -31.124 -5.009 1.00 30.66 329 ILE A CA 1
ATOM 943 C C . ILE A 1 127 ? 6.838 -31.451 -4.625 1.00 30.80 329 ILE A C 1
ATOM 944 O O . ILE A 1 127 ? 7.750 -31.046 -5.332 1.00 31.94 329 ILE A O 1
ATOM 949 N N . PRO A 1 128 ? 7.044 -32.178 -3.514 1.00 30.50 330 PRO A N 1
ATOM 950 C CA . PRO A 1 128 ? 8.435 -32.455 -3.135 1.00 31.36 330 PRO A CA 1
ATOM 951 C C . PRO A 1 128 ? 9.143 -33.272 -4.215 1.00 34.91 330 PRO A C 1
ATOM 952 O O . PRO A 1 128 ? 8.535 -34.162 -4.809 1.00 33.87 330 PRO A O 1
ATOM 956 N N . GLU A 1 129 ? 10.395 -32.934 -4.512 1.00 37.71 331 GLU A N 1
ATOM 957 C CA . GLU A 1 129 ? 11.085 -33.524 -5.665 1.00 43.66 331 GLU A CA 1
ATOM 958 C C . GLU A 1 129 ? 11.320 -35.022 -5.463 1.00 47.35 331 GLU A C 1
ATOM 959 O O . GLU A 1 129 ? 11.405 -35.789 -6.426 1.00 50.28 331 GLU A O 1
ATOM 965 N N . LYS A 1 130 ? 11.444 -35.430 -4.204 1.00 47.92 332 LYS A N 1
ATOM 966 C CA . LYS A 1 130 ? 11.615 -36.838 -3.861 1.00 51.21 332 LYS A CA 1
ATOM 967 C C . LYS A 1 130 ? 10.861 -37.127 -2.576 1.00 51.24 332 LYS A C 1
ATOM 968 O O . LYS A 1 130 ? 10.708 -36.245 -1.722 1.00 48.13 332 LYS A O 1
ATOM 974 N N . GLN A 1 131 ? 10.375 -38.359 -2.468 1.00 49.84 333 GLN A N 1
ATOM 975 C CA . GLN A 1 131 ? 9.509 -38.787 -1.372 1.00 49.97 333 GLN A CA 1
ATOM 976 C C . GLN A 1 131 ? 10.229 -40.018 -0.788 1.00 53.30 333 GLN A C 1
ATOM 977 O O . GLN A 1 131 ? 9.892 -41.168 -1.081 1.00 53.68 333 GLN A O 1
ATOM 983 N N . GLU A 1 132 ? 11.283 -39.749 -0.019 1.00 55.55 334 GLU A N 1
ATOM 984 C CA . GLU A 1 132 ? 12.070 -40.793 0.652 1.00 62.18 334 GLU A CA 1
ATOM 985 C C . GLU A 1 132 ? 12.617 -40.252 1.990 1.00 60.56 334 GLU A C 1
ATOM 986 O O . GLU A 1 132 ? 12.891 -39.050 2.101 1.00 66.66 334 GLU A O 1
ATOM 992 N N . GLY A 1 133 ? 12.784 -41.138 2.985 1.00 52.19 335 GLY A N 1
ATOM 993 C CA . GLY A 1 133 ? 12.397 -40.875 4.395 1.00 40.08 335 GLY A CA 1
ATOM 994 C C . GLY A 1 133 ? 11.041 -41.487 4.628 1.00 31.22 335 GLY A C 1
ATOM 995 O O . GLY A 1 133 ? 10.284 -41.579 3.673 1.00 35.93 335 GLY A O 1
ATOM 996 N N . PRO A 1 134 ? 10.724 -41.937 5.875 1.00 27.37 336 PRO A N 1
ATOM 997 C CA . PRO A 1 134 ? 9.496 -42.731 6.035 1.00 26.02 336 PRO A CA 1
ATOM 998 C C . PRO A 1 134 ? 8.186 -41.953 6.132 1.00 24.24 336 PRO A C 1
ATOM 999 O O . PRO A 1 134 ? 7.135 -42.559 5.980 1.00 27.12 336 PRO A O 1
ATOM 1003 N N . VAL A 1 135 ? 8.263 -40.665 6.415 1.00 21.73 337 VAL A N 1
ATOM 1004 C CA . VAL A 1 135 ? 7.066 -39.849 6.478 1.00 21.32 337 VAL A CA 1
ATOM 1005 C C . VAL A 1 135 ? 6.874 -39.185 5.135 1.00 21.13 337 VAL A C 1
ATOM 1006 O O . VAL A 1 135 ? 7.795 -38.581 4.566 1.00 22.36 337 VAL A O 1
ATOM 1010 N N . THR A 1 136 ? 5.646 -39.248 4.646 1.00 18.71 338 THR A N 1
ATOM 1011 C CA . THR A 1 136 ? 5.303 -38.688 3.374 1.00 17.80 338 THR A CA 1
ATOM 1012 C C . THR A 1 136 ? 4.939 -37.224 3.528 1.00 17.92 338 THR A C 1
ATOM 1013 O O . THR A 1 136 ? 4.208 -36.867 4.449 1.00 18.34 338 THR A O 1
ATOM 1017 N N . VAL A 1 137 ? 5.493 -36.361 2.683 1.00 17.65 339 VAL A N 1
ATOM 1018 C CA . VAL A 1 137 ? 5.188 -34.938 2.735 1.00 17.43 339 VAL A CA 1
ATOM 1019 C C . VAL A 1 137 ? 4.054 -34.654 1.785 1.00 19.18 339 VAL A C 1
ATOM 1020 O O . VAL A 1 137 ? 4.119 -34.890 0.565 1.00 19.01 339 VAL A O 1
ATOM 1024 N N . VAL A 1 138 ? 2.979 -34.129 2.369 1.00 17.17 340 VAL A N 1
ATOM 1025 C CA . VAL A 1 138 ? 1.829 -33.677 1.650 1.00 18.05 340 VAL A CA 1
ATOM 1026 C C . VAL A 1 138 ? 1.874 -32.172 1.487 1.00 17.52 340 VAL A C 1
ATOM 1027 O O . VAL A 1 138 ? 2.215 -31.436 2.436 1.00 17.42 340 VAL A O 1
ATOM 1031 N N . VAL A 1 139 ? 1.513 -31.738 0.290 1.00 17.87 341 VAL A N 1
ATOM 1032 C CA . VAL A 1 139 ? 1.255 -30.355 -0.051 1.00 17.49 341 VAL A CA 1
ATOM 1033 C C . VAL A 1 139 ? -0.137 -30.243 -0.641 1.00 18.06 341 VAL A C 1
ATOM 1034 O O . VAL A 1 139 ? -0.741 -31.273 -0.955 1.00 17.66 341 VAL A O 1
ATOM 1038 N N . ALA A 1 140 ? -0.664 -29.039 -0.808 1.00 18.05 342 ALA A N 1
ATOM 1039 C CA . ALA A 1 140 ? -2.012 -28.952 -1.332 1.00 18.68 342 ALA A CA 1
ATOM 1040 C C . ALA A 1 140 ? -2.112 -29.682 -2.682 1.00 19.26 342 ALA A C 1
ATOM 1041 O O . ALA A 1 140 ? -3.078 -30.387 -2.933 1.00 21.02 342 ALA A O 1
ATOM 1043 N N . LYS A 1 141 ? -1.088 -29.551 -3.518 1.00 21.04 343 LYS A N 1
ATOM 1044 C CA . LYS A 1 141 ? -1.121 -30.105 -4.868 1.00 22.00 343 LYS A CA 1
ATOM 1045 C C . LYS A 1 141 ? -1.081 -31.635 -4.920 1.00 21.88 343 LYS A C 1
ATOM 1046 O O . LYS A 1 141 ? -1.473 -32.194 -5.956 1.00 23.66 343 LYS A O 1
ATOM 1052 N N . ASN A 1 142 ? -0.659 -32.316 -3.837 1.00 19.39 344 ASN A N 1
ATOM 1053 C CA . ASN A 1 142 ? -0.752 -33.778 -3.809 1.00 20.37 344 ASN A CA 1
ATOM 1054 C C . ASN A 1 142 ? -1.673 -34.360 -2.724 1.00 19.67 344 ASN A C 1
ATOM 1055 O O . ASN A 1 142 ? -1.752 -35.559 -2.555 1.00 19.39 344 ASN A O 1
ATOM 1060 N N . TYR A 1 143 ? -2.395 -33.499 -2.018 1.00 19.26 345 TYR A N 1
ATOM 1061 C CA . TYR A 1 143 ? -3.273 -33.958 -0.962 1.00 19.46 345 TYR A CA 1
ATOM 1062 C C . TYR A 1 143 ? -4.290 -34.965 -1.480 1.00 20.96 345 TYR A C 1
ATOM 1063 O O . TYR A 1 143 ? -4.489 -36.006 -0.855 1.00 18.43 345 TYR A O 1
ATOM 1072 N N . ASN A 1 144 ? -4.927 -34.655 -2.609 1.00 20.28 346 ASN A N 1
ATOM 1073 C CA . ASN A 1 144 ? -5.973 -35.566 -3.106 1.00 21.36 346 ASN A CA 1
ATOM 1074 C C . ASN A 1 144 ? -5.397 -36.931 -3.442 1.00 21.53 346 ASN A C 1
ATOM 1075 O O . ASN A 1 144 ? -5.933 -37.957 -3.062 1.00 23.39 346 ASN A O 1
ATOM 1080 N N . GLU A 1 145 ? -4.271 -36.940 -4.146 1.00 21.10 347 GLU A N 1
ATOM 1081 C CA . GLU A 1 145 ? -3.650 -38.185 -4.585 1.00 21.21 347 GLU A CA 1
ATOM 1082 C C . GLU A 1 145 ? -3.185 -39.028 -3.396 1.00 20.32 347 GLU A C 1
ATOM 1083 O O . GLU A 1 145 ? -3.294 -40.251 -3.409 1.00 22.91 347 GLU A O 1
ATOM 1089 N N . ILE A 1 146 ? -2.593 -38.381 -2.400 1.00 19.26 348 ILE A N 1
ATOM 1090 C CA . ILE A 1 146 ? -2.016 -39.107 -1.277 1.00 20.80 348 ILE A CA 1
ATOM 1091 C C . ILE A 1 146 ? -3.031 -39.405 -0.185 1.00 20.13 348 ILE A C 1
ATOM 1092 O O . ILE A 1 146 ? -3.221 -40.570 0.196 1.00 21.45 348 ILE A O 1
ATOM 1097 N N . VAL A 1 147 ? -3.670 -38.377 0.316 1.00 20.39 349 VAL A N 1
ATOM 1098 C CA . VAL A 1 147 ? -4.524 -38.539 1.482 1.00 20.17 349 VAL A CA 1
ATOM 1099 C C . VAL A 1 147 ? -5.810 -39.259 1.107 1.00 22.66 349 VAL A C 1
ATOM 1100 O O . VAL A 1 147 ? -6.270 -40.107 1.871 1.00 21.46 349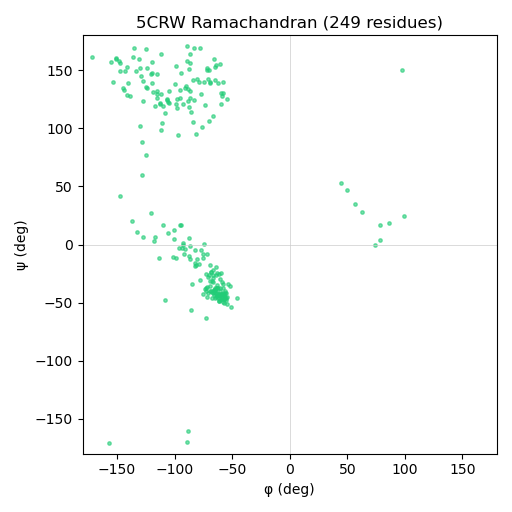 VAL A O 1
ATOM 1104 N N . LEU A 1 148 ? -6.360 -38.954 -0.063 1.00 22.28 350 LEU A N 1
ATOM 1105 C CA . LEU A 1 148 ? -7.619 -39.539 -0.484 1.00 22.69 350 LEU A CA 1
ATOM 1106 C C . LEU A 1 148 ? -7.440 -40.783 -1.346 1.00 24.26 350 LEU A C 1
ATOM 1107 O O . LEU A 1 148 ? -8.388 -41.244 -1.966 1.00 26.95 350 LEU A O 1
ATOM 1112 N N . ASP A 1 149 ? -6.254 -41.373 -1.329 1.00 22.28 351 ASP A N 1
ATOM 1113 C CA . ASP A 1 149 ? -6.001 -42.643 -1.979 1.00 24.01 351 ASP A CA 1
ATOM 1114 C C . ASP A 1 149 ? -6.782 -43.749 -1.267 1.00 25.22 351 ASP A C 1
ATOM 1115 O O . ASP A 1 149 ? -6.481 -44.106 -0.119 1.00 22.85 351 ASP A O 1
ATOM 1120 N N . ASP A 1 150 ? -7.798 -44.272 -1.958 1.00 28.05 352 ASP A N 1
ATOM 1121 C CA . ASP A 1 150 ? -8.769 -45.167 -1.322 1.00 31.17 352 ASP A CA 1
ATOM 1122 C C . ASP A 1 150 ? -8.205 -46.535 -0.999 1.00 30.42 352 ASP A C 1
ATOM 1123 O O . ASP A 1 150 ? -8.875 -47.340 -0.333 1.00 33.00 352 ASP A O 1
ATOM 1128 N N . THR A 1 151 ? -6.995 -46.821 -1.466 1.00 28.17 353 THR A N 1
ATOM 1129 C CA . THR A 1 151 ? -6.329 -48.076 -1.155 1.00 29.45 353 THR A CA 1
ATOM 1130 C C . THR A 1 151 ? -5.399 -48.041 0.044 1.00 27.52 353 THR A C 1
ATOM 1131 O O . THR A 1 151 ? -4.859 -49.081 0.389 1.00 27.68 353 THR A O 1
ATOM 1135 N N . LYS A 1 152 ? -5.215 -46.865 0.680 1.00 23.22 354 LYS A N 1
ATOM 1136 C CA . LYS A 1 152 ? -4.312 -46.755 1.823 1.00 22.94 354 LYS A CA 1
ATOM 1137 C C . LYS A 1 152 ? -5.015 -46.104 3.012 1.00 19.01 354 LYS A C 1
ATOM 1138 O O . LYS A 1 152 ? -5.822 -45.178 2.845 1.00 20.19 354 LYS A O 1
ATOM 1144 N N . ASP A 1 153 ? -4.730 -46.616 4.192 1.00 19.91 355 ASP A N 1
ATOM 1145 C CA . ASP A 1 153 ? -5.011 -45.913 5.424 1.00 19.27 355 ASP A CA 1
ATOM 1146 C C . ASP A 1 153 ? -3.981 -44.790 5.534 1.00 19.59 355 ASP A C 1
ATOM 1147 O O . ASP A 1 153 ? -2.795 -45.082 5.576 1.00 19.50 355 ASP A O 1
ATOM 1152 N N . VAL A 1 154 ? -4.430 -43.545 5.594 1.00 18.84 356 VAL A N 1
ATOM 1153 C CA . VAL A 1 154 ? -3.491 -42.418 5.629 1.00 17.32 356 VAL A CA 1
ATOM 1154 C C . VAL A 1 154 ? -3.624 -41.653 6.926 1.00 16.98 356 VAL A C 1
ATOM 1155 O O . VAL A 1 154 ? -4.670 -41.096 7.230 1.00 17.50 356 VAL A O 1
ATOM 1159 N N . LEU A 1 155 ? -2.536 -41.625 7.667 1.00 16.07 357 LEU A N 1
ATOM 1160 C CA . LEU A 1 155 ? -2.465 -40.794 8.868 1.00 15.66 357 LEU A CA 1
ATOM 1161 C C . LEU A 1 155 ? -1.820 -39.516 8.415 1.00 16.28 357 LEU A C 1
ATOM 1162 O O . LEU A 1 155 ? -0.733 -39.538 7.807 1.00 18.16 357 LEU A O 1
ATOM 1167 N N . ILE A 1 156 ? -2.489 -38.410 8.689 1.00 16.38 358 ILE A N 1
ATOM 1168 C CA . ILE A 1 156 ? -2.027 -37.095 8.234 1.00 17.01 358 ILE A CA 1
ATOM 1169 C C . ILE A 1 156 ? -1.963 -36.144 9.433 1.00 17.91 358 ILE A C 1
ATOM 1170 O O . ILE A 1 156 ? -2.911 -35.941 10.157 1.00 18.91 358 ILE A O 1
ATOM 1175 N N . GLU A 1 157 ? -0.789 -35.591 9.648 1.00 16.73 359 GLU A N 1
ATOM 1176 C CA . GLU A 1 157 ? -0.517 -34.586 10.643 1.00 16.73 359 GLU A CA 1
ATOM 1177 C C . GLU A 1 157 ? -0.520 -33.212 10.013 1.00 17.11 359 GLU A C 1
ATOM 1178 O O . GLU A 1 157 ? 0.279 -32.906 9.113 1.00 18.34 359 GLU A O 1
ATOM 1184 N N . PHE A 1 158 ? -1.404 -32.359 10.509 1.00 17.92 360 PHE A N 1
ATOM 1185 C CA . PHE A 1 158 ? -1.452 -30.967 10.080 1.00 16.85 360 PHE A CA 1
ATOM 1186 C C . PHE A 1 158 ? -0.696 -30.184 11.130 1.00 17.76 360 PHE A C 1
ATOM 1187 O O . PHE A 1 158 ? -1.022 -30.204 12.313 1.00 18.22 360 PHE A O 1
ATOM 1195 N N . TYR A 1 159 ? 0.393 -29.546 10.727 1.00 18.15 361 TYR A N 1
ATOM 1196 C CA . TYR A 1 159 ? 1.286 -28.925 11.688 1.00 18.03 361 TYR A CA 1
ATOM 1197 C C . TYR A 1 159 ? 1.701 -27.527 11.251 1.00 17.96 361 TYR A C 1
ATOM 1198 O O . TYR A 1 159 ? 1.448 -27.108 10.114 1.00 16.97 361 TYR A O 1
ATOM 1207 N N . ALA A 1 160 ? 2.332 -26.815 12.185 1.00 18.31 362 ALA A N 1
ATOM 1208 C CA . ALA A 1 160 ? 3.015 -25.563 11.838 1.00 17.73 362 ALA A CA 1
ATOM 1209 C C . ALA A 1 160 ? 4.483 -25.725 12.213 1.00 19.28 362 ALA A C 1
ATOM 1210 O O . ALA A 1 160 ? 4.792 -26.333 13.228 1.00 19.43 362 ALA A O 1
ATOM 1212 N N . PRO A 1 161 ? 5.352 -25.102 11.439 1.00 21.30 363 PRO A N 1
ATOM 1213 C CA . PRO A 1 161 ? 6.767 -25.259 11.727 1.00 23.53 363 PRO A CA 1
ATOM 1214 C C . PRO A 1 161 ? 7.143 -24.576 13.027 1.00 25.57 363 PRO A C 1
ATOM 1215 O O . PRO A 1 161 ? 8.127 -24.961 13.621 1.00 28.98 363 PRO A O 1
ATOM 1219 N N . TRP A 1 162 ? 6.370 -23.580 13.453 1.00 24.32 364 TRP A N 1
ATOM 1220 C CA . TRP A 1 162 ? 6.713 -22.804 14.641 1.00 25.08 364 TRP A CA 1
ATOM 1221 C C . TRP A 1 162 ? 6.103 -23.385 15.895 1.00 26.12 364 TRP A C 1
ATOM 1222 O O . TRP A 1 162 ? 6.295 -22.856 16.981 1.00 29.45 364 TRP A O 1
ATOM 1233 N N . CYS A 1 163 ? 5.305 -24.440 15.756 1.00 24.50 365 CYS A N 1
ATOM 1234 C CA . CYS A 1 163 ? 4.450 -24.944 16.840 1.00 23.55 365 CYS A CA 1
ATOM 1235 C C . CYS A 1 163 ? 5.252 -25.861 17.790 1.00 22.51 365 CYS A C 1
ATOM 1236 O O . CYS A 1 163 ? 5.911 -26.821 17.372 1.00 22.67 365 CYS A O 1
ATOM 1239 N N . GLY A 1 164 ? 5.259 -25.534 19.078 1.00 23.46 366 GLY A N 1
ATOM 1240 C CA . GLY A 1 164 ? 6.055 -26.294 20.045 1.00 23.64 366 GLY A CA 1
ATOM 1241 C C . GLY A 1 164 ? 5.664 -27.759 20.192 1.00 20.87 366 GLY A C 1
ATOM 1242 O O . GLY A 1 164 ? 6.540 -28.643 20.236 1.00 21.23 366 GLY A O 1
ATOM 1243 N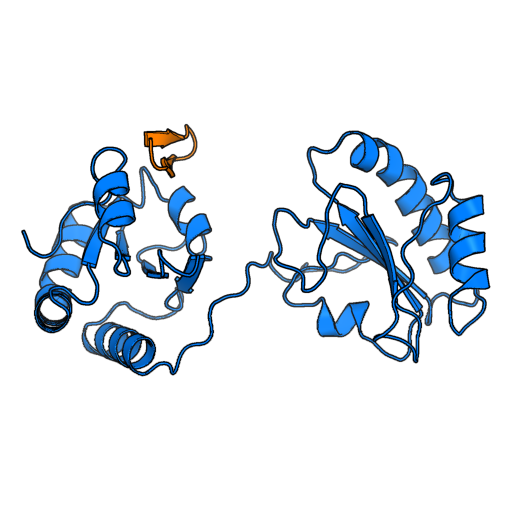 N . HIS A 1 165 ? 4.370 -28.032 20.260 1.00 22.41 367 HIS A N 1
ATOM 1244 C CA . HIS A 1 165 ? 3.923 -29.404 20.339 1.00 22.68 367 HIS A CA 1
ATOM 1245 C C . HIS A 1 165 ? 4.230 -30.137 19.054 1.00 22.10 367 HIS A C 1
ATOM 1246 O O . HIS A 1 165 ? 4.525 -31.318 19.075 1.00 22.12 367 HIS A O 1
ATOM 1253 N N . CYS A 1 166 ? 4.197 -29.423 17.948 1.00 21.52 368 CYS A N 1
ATOM 1254 C CA . CYS A 1 166 ? 4.544 -30.049 16.652 1.00 19.35 368 CYS A CA 1
ATOM 1255 C C . CYS A 1 166 ? 6.004 -30.457 16.662 1.00 19.52 368 CYS A C 1
ATOM 1256 O O . CYS A 1 166 ? 6.360 -31.564 16.247 1.00 19.78 368 CYS A O 1
ATOM 1259 N N . LYS A 1 167 ? 6.864 -29.560 17.125 1.00 20.12 369 LYS A N 1
ATOM 1260 C CA . LYS A 1 167 ? 8.261 -29.887 17.255 1.00 20.75 369 LYS A CA 1
ATOM 1261 C C . LYS A 1 167 ? 8.516 -31.085 18.162 1.00 20.56 369 LYS A C 1
ATOM 1262 O O . LYS A 1 167 ? 9.366 -31.921 17.864 1.00 21.23 369 LYS A O 1
ATOM 1268 N N . ALA A 1 168 ? 7.811 -31.153 19.268 1.00 20.62 370 ALA A N 1
ATOM 1269 C CA . ALA A 1 168 ? 7.939 -32.275 20.207 1.00 22.83 370 ALA A CA 1
ATOM 1270 C C . ALA A 1 168 ? 7.482 -33.584 19.575 1.00 23.46 370 ALA A C 1
ATOM 1271 O O . ALA A 1 168 ? 8.075 -34.659 19.811 1.00 25.02 370 ALA A O 1
ATOM 1273 N N . LEU A 1 169 ? 6.410 -33.499 18.793 1.00 22.14 371 LEU A N 1
ATOM 1274 C CA . LEU A 1 169 ? 5.832 -34.693 18.166 1.00 22.27 371 LEU A CA 1
ATOM 1275 C C . LEU A 1 169 ? 6.735 -35.266 17.087 1.00 23.13 371 LEU A C 1
ATOM 1276 O O . LEU A 1 169 ? 6.742 -36.480 16.836 1.00 21.01 371 LEU A O 1
ATOM 1281 N N . ALA A 1 170 ? 7.485 -34.398 16.407 1.00 21.13 372 ALA A N 1
ATOM 1282 C CA . ALA A 1 170 ? 8.113 -34.787 15.141 1.00 21.05 372 ALA A CA 1
ATOM 1283 C C . ALA A 1 170 ? 9.004 -36.065 15.252 1.00 21.49 372 ALA A C 1
ATOM 1284 O O . ALA A 1 170 ? 8.901 -36.958 14.439 1.00 20.19 372 ALA A O 1
ATOM 1286 N N . PRO A 1 171 ? 9.877 -36.172 16.274 1.00 22.08 373 PRO A N 1
ATOM 1287 C CA . PRO A 1 171 ? 10.670 -37.396 16.348 1.00 23.35 373 PRO A CA 1
ATOM 1288 C C . PRO A 1 171 ? 9.854 -38.690 16.552 1.00 22.30 373 PRO A C 1
ATOM 1289 O O . PRO A 1 171 ? 10.192 -39.741 15.951 1.00 22.92 373 PRO A O 1
ATOM 1293 N N . LYS A 1 172 ? 8.792 -38.603 17.354 1.00 23.46 374 LYS A N 1
ATOM 1294 C CA . LYS A 1 172 ? 7.884 -39.736 17.515 1.00 22.99 374 LYS A CA 1
ATOM 1295 C C . LYS A 1 172 ? 7.164 -40.036 16.180 1.00 21.56 374 LYS A C 1
ATOM 1296 O O . LYS A 1 172 ? 6.939 -41.198 15.830 1.00 20.54 374 LYS A O 1
ATOM 1302 N N . TYR A 1 173 ? 6.811 -38.984 15.441 1.00 19.77 375 TYR A N 1
ATOM 1303 C CA . TYR A 1 173 ? 6.115 -39.168 14.168 1.00 19.49 375 TYR A CA 1
ATOM 1304 C C . TYR A 1 173 ? 7.006 -39.877 13.131 1.00 19.88 375 TYR A C 1
ATOM 1305 O O . TYR A 1 173 ? 6.566 -40.746 12.406 1.00 20.09 375 TYR A O 1
ATOM 1314 N N . GLU A 1 174 ? 8.284 -39.520 13.117 1.00 19.38 376 GLU A N 1
ATOM 1315 C CA . GLU A 1 174 ? 9.241 -40.203 12.301 1.00 20.27 376 GLU A CA 1
ATOM 1316 C C . GLU A 1 174 ? 9.461 -41.651 12.721 1.00 20.33 376 GLU A C 1
ATOM 1317 O O . GLU A 1 174 ? 9.535 -42.521 11.867 1.00 21.25 376 GLU A O 1
ATOM 1323 N N . GLU A 1 175 ? 9.479 -41.920 14.008 1.00 21.18 377 GLU A N 1
ATOM 1324 C CA . GLU A 1 175 ? 9.561 -43.293 14.524 1.00 23.91 377 GLU A CA 1
ATOM 1325 C C . GLU A 1 175 ? 8.341 -44.095 14.064 1.00 22.46 377 GLU A C 1
ATOM 1326 O O . GLU A 1 175 ? 8.455 -45.229 13.649 1.00 23.27 377 GLU A O 1
ATOM 1332 N N . LEU A 1 176 ? 7.174 -43.483 14.126 1.00 20.87 378 LEU A N 1
ATOM 1333 C CA . LEU A 1 176 ? 5.970 -44.113 13.650 1.00 19.97 378 LEU A CA 1
ATOM 1334 C C . LEU A 1 176 ? 6.057 -44.441 12.169 1.00 19.81 378 LEU A C 1
ATOM 1335 O O . LEU A 1 176 ? 5.679 -45.531 11.740 1.00 20.53 378 LEU A O 1
ATOM 1340 N N . GLY A 1 177 ? 6.495 -43.493 11.339 1.00 19.04 379 GLY A N 1
ATOM 1341 C CA . GLY A 1 177 ? 6.607 -43.734 9.929 1.00 20.18 379 GLY A CA 1
ATOM 1342 C C . GLY A 1 177 ? 7.551 -44.902 9.683 1.00 21.98 379 GLY A C 1
ATOM 1343 O O . GLY A 1 177 ? 7.302 -45.725 8.847 1.00 22.09 379 GLY A O 1
ATOM 1344 N N . ALA A 1 178 ? 8.666 -44.921 10.411 1.00 23.29 380 ALA A N 1
ATOM 1345 C CA . ALA A 1 178 ? 9.653 -45.964 10.231 1.00 24.65 380 ALA A CA 1
ATOM 1346 C C . ALA A 1 178 ? 9.086 -47.334 10.575 1.00 24.65 380 ALA A C 1
ATOM 1347 O O . ALA A 1 178 ? 9.340 -48.296 9.858 1.00 25.13 380 ALA A O 1
ATOM 1349 N N . LEU A 1 179 ? 8.314 -47.423 11.648 1.00 23.80 381 LEU A N 1
ATOM 1350 C CA . LEU A 1 179 ? 7.703 -48.695 12.021 1.00 25.56 381 LEU A CA 1
ATOM 1351 C C . LEU A 1 179 ? 6.792 -49.186 10.895 1.00 24.58 381 LEU A C 1
ATOM 1352 O O . LEU A 1 179 ? 6.839 -50.362 10.495 1.00 24.93 381 LEU A O 1
ATOM 1357 N N . TYR A 1 180 ? 5.957 -48.307 10.348 1.00 22.57 382 TYR A N 1
ATOM 1358 C CA . TYR A 1 180 ? 5.068 -48.752 9.315 1.00 22.01 382 TYR A CA 1
ATOM 1359 C C . TYR A 1 180 ? 5.796 -49.133 8.030 1.00 24.09 382 TYR A C 1
ATOM 1360 O O . TYR A 1 180 ? 5.366 -50.072 7.335 1.00 22.64 382 TYR A O 1
ATOM 1369 N N . ALA A 1 181 ? 6.915 -48.455 7.773 1.00 24.65 383 ALA A N 1
ATOM 1370 C CA . ALA A 1 181 ? 7.647 -48.595 6.531 1.00 27.65 383 ALA A CA 1
ATOM 1371 C C . ALA A 1 181 ? 8.331 -49.953 6.479 1.00 29.06 383 ALA A C 1
ATOM 1372 O O . ALA A 1 181 ? 8.508 -50.481 5.395 1.00 33.78 383 ALA A O 1
ATOM 1374 N N . LYS A 1 182 ? 8.674 -50.525 7.631 1.00 29.57 384 LYS A N 1
ATOM 1375 C CA . LYS A 1 182 ? 9.161 -51.911 7.672 1.00 34.24 384 LYS A CA 1
ATOM 1376 C C . LYS A 1 182 ? 8.123 -52.962 8.108 1.00 34.11 384 LYS A C 1
ATOM 1377 O O . LYS A 1 182 ? 8.488 -54.109 8.349 1.00 38.21 384 LYS A O 1
ATOM 1383 N N . SER A 1 183 ? 6.844 -52.596 8.164 1.00 29.63 385 SER A N 1
ATOM 1384 C CA . SER A 1 183 ? 5.772 -53.504 8.596 1.00 29.72 385 SER A CA 1
ATOM 1385 C C . SER A 1 183 ? 5.222 -54.278 7.396 1.00 30.08 385 SER A C 1
ATOM 1386 O O . SER A 1 183 ? 5.547 -53.959 6.237 1.00 31.82 385 SER A O 1
ATOM 1389 N N . GLU A 1 184 ? 4.382 -55.281 7.649 1.00 31.98 386 GLU A N 1
ATOM 1390 C CA . GLU A 1 184 ? 3.688 -55.954 6.552 1.00 33.99 386 GLU A CA 1
ATOM 1391 C C . GLU A 1 184 ? 2.554 -55.106 5.959 1.00 31.18 386 GLU A C 1
ATOM 1392 O O . GLU A 1 184 ? 1.878 -55.524 5.028 1.00 32.79 386 GLU A O 1
ATOM 1398 N N . PHE A 1 185 ? 2.368 -53.900 6.496 1.00 28.29 387 PHE A N 1
ATOM 1399 C CA . PHE A 1 185 ? 1.362 -52.968 6.003 1.00 27.21 387 PHE A CA 1
ATOM 1400 C C . PHE A 1 185 ? 2.008 -51.774 5.312 1.00 26.72 387 PHE A C 1
ATOM 1401 O O . PHE A 1 185 ? 1.359 -50.798 5.030 1.00 24.85 387 PHE A O 1
ATOM 1409 N N . LYS A 1 186 ? 3.273 -51.896 4.950 1.00 27.57 388 LYS A N 1
ATOM 1410 C CA . LYS A 1 186 ? 3.997 -50.793 4.328 1.00 27.44 388 LYS A CA 1
ATOM 1411 C C . LYS A 1 186 ? 3.410 -50.265 3.015 1.00 28.34 388 LYS A C 1
ATOM 1412 O O . LYS A 1 186 ? 3.660 -49.120 2.661 1.00 29.17 388 LYS A O 1
ATOM 1418 N N . ASP A 1 187 ? 2.649 -51.081 2.281 1.00 28.00 389 ASP A N 1
ATOM 1419 C CA . ASP A 1 187 ? 2.046 -50.619 1.047 1.00 28.86 389 ASP A CA 1
ATOM 1420 C C . ASP A 1 187 ? 0.603 -50.264 1.238 1.00 27.75 389 ASP A C 1
ATOM 1421 O O . ASP A 1 187 ? -0.081 -49.913 0.261 1.00 29.41 389 ASP A O 1
ATOM 1426 N N . ARG A 1 188 ? 0.105 -50.313 2.476 1.00 26.12 390 ARG A N 1
ATOM 1427 C CA . ARG A 1 188 ? -1.242 -49.793 2.648 1.00 27.18 390 ARG A CA 1
ATOM 1428 C C . ARG A 1 188 ? -1.448 -48.846 3.799 1.00 21.81 390 ARG A C 1
ATOM 1429 O O . ARG A 1 188 ? -2.572 -48.491 4.068 1.00 22.19 390 ARG A O 1
ATOM 1437 N N . VAL A 1 189 ? -0.359 -48.410 4.405 1.00 21.54 391 VAL A N 1
ATOM 1438 C CA . VAL A 1 189 ? -0.430 -47.347 5.395 1.00 21.09 391 VAL A CA 1
ATOM 1439 C C . VAL A 1 189 ? 0.509 -46.238 4.977 1.00 20.59 391 VAL A C 1
ATOM 1440 O O . VAL A 1 189 ? 1.646 -46.501 4.596 1.00 21.98 391 VAL A O 1
ATOM 1444 N N . VAL A 1 190 ? 0.033 -45.009 5.067 1.00 20.24 392 VAL A N 1
ATOM 1445 C CA . VAL A 1 190 ? 0.871 -43.837 4.787 1.00 18.97 392 VAL A CA 1
ATOM 1446 C C . VAL A 1 190 ? 0.897 -43.052 6.071 1.00 18.16 392 VAL A C 1
ATOM 1447 O O . VAL A 1 190 ? -0.156 -42.789 6.641 1.00 19.23 392 VAL A O 1
ATOM 1451 N N . ILE A 1 191 ? 2.091 -42.671 6.500 1.00 17.13 393 ILE A N 1
ATOM 1452 C CA . ILE A 1 191 ? 2.244 -41.762 7.630 1.00 16.47 393 ILE A CA 1
ATOM 1453 C C . ILE A 1 191 ? 2.720 -40.447 7.006 1.00 18.04 393 ILE A C 1
ATOM 1454 O O . ILE A 1 191 ? 3.820 -40.367 6.487 1.00 18.05 393 ILE A O 1
ATOM 1459 N N . ALA A 1 192 ? 1.879 -39.419 7.065 1.00 17.58 394 ALA A N 1
ATOM 1460 C CA . ALA A 1 192 ? 2.088 -38.219 6.248 1.00 16.59 394 ALA A CA 1
ATOM 1461 C C . ALA A 1 192 ? 1.982 -36.976 7.125 1.00 17.23 394 ALA A C 1
ATOM 1462 O O . ALA A 1 192 ? 1.389 -37.009 8.180 1.00 17.04 394 ALA A O 1
ATOM 1464 N N . LYS A 1 193 ? 2.553 -35.881 6.638 1.00 16.30 395 LYS A N 1
ATOM 1465 C CA . LYS A 1 193 ? 2.434 -34.588 7.306 1.00 17.32 395 LYS A CA 1
ATOM 1466 C C . LYS A 1 193 ? 2.278 -33.488 6.270 1.00 16.17 395 LYS A C 1
ATOM 1467 O O . LYS A 1 193 ? 2.684 -33.611 5.121 1.00 16.28 395 LYS A O 1
ATOM 1473 N N . VAL A 1 194 ? 1.619 -32.418 6.699 1.00 16.51 396 VAL A N 1
ATOM 1474 C CA . VAL A 1 194 ? 1.421 -31.238 5.874 1.00 16.75 396 VAL A CA 1
ATOM 1475 C C . VAL A 1 194 ? 1.550 -29.990 6.731 1.00 17.22 396 VAL A C 1
ATOM 1476 O O . VAL A 1 194 ? 0.982 -29.887 7.837 1.00 17.78 396 VAL A O 1
ATOM 1480 N N . ASP A 1 195 ? 2.392 -29.082 6.238 1.00 16.64 397 ASP A N 1
ATOM 1481 C CA . ASP A 1 195 ? 2.552 -27.779 6.847 1.00 17.48 397 ASP A CA 1
ATOM 1482 C C . ASP A 1 195 ? 1.339 -26.951 6.454 1.00 18.78 397 ASP A C 1
ATOM 1483 O O . ASP A 1 195 ? 1.196 -26.468 5.305 1.00 18.28 397 ASP A O 1
ATOM 1488 N N . ALA A 1 196 ? 0.420 -26.859 7.392 1.00 19.51 398 ALA A N 1
ATOM 1489 C CA . ALA A 1 196 ? -0.865 -26.239 7.128 1.00 21.08 398 ALA A CA 1
ATOM 1490 C C . ALA A 1 196 ? -0.771 -24.720 7.074 1.00 20.99 398 ALA A C 1
ATOM 1491 O O . ALA A 1 196 ? -1.710 -24.027 6.683 1.00 24.61 398 ALA A O 1
ATOM 1493 N N . THR A 1 197 ? 0.383 -24.179 7.433 1.00 20.37 399 THR A N 1
ATOM 1494 C CA . THR A 1 197 ? 0.639 -22.733 7.257 1.00 21.93 399 THR A CA 1
ATOM 1495 C C . THR A 1 197 ? 1.076 -22.364 5.846 1.00 22.16 399 THR A C 1
ATOM 1496 O O . THR A 1 197 ? 1.020 -21.188 5.461 1.00 24.80 399 THR A O 1
ATOM 1500 N N . ALA A 1 198 ? 1.537 -23.354 5.075 1.00 20.15 400 ALA A N 1
ATOM 1501 C CA . ALA A 1 198 ? 2.119 -23.148 3.754 1.00 20.59 400 ALA A CA 1
ATOM 1502 C C . ALA A 1 198 ? 1.314 -23.839 2.645 1.00 21.42 400 ALA A C 1
ATOM 1503 O O . ALA A 1 198 ? 1.688 -23.805 1.461 1.00 22.40 400 ALA A O 1
ATOM 1505 N N . ASN A 1 199 ? 0.200 -24.448 3.040 1.00 19.05 401 ASN A N 1
ATOM 1506 C CA . ASN A 1 199 ? -0.673 -25.155 2.126 1.00 19.93 401 ASN A CA 1
ATOM 1507 C C . ASN A 1 199 ? -2.062 -24.928 2.621 1.00 21.85 401 ASN A C 1
ATOM 1508 O O . ASN A 1 199 ? -2.308 -25.052 3.828 1.00 24.87 401 ASN A O 1
ATOM 1513 N N . ASP A 1 200 ? -2.950 -24.609 1.699 1.00 20.89 402 ASP A N 1
ATOM 1514 C CA . ASP A 1 200 ? -4.393 -24.644 1.966 1.00 23.02 402 ASP A CA 1
ATOM 1515 C C . ASP A 1 200 ? -4.811 -26.095 1.919 1.00 25.77 402 ASP A C 1
ATOM 1516 O O . ASP A 1 200 ? -4.467 -26.802 0.972 1.00 28.54 402 ASP A O 1
ATOM 1521 N N . VAL A 1 201 ? -5.522 -26.560 2.954 1.00 22.53 403 VAL A N 1
ATOM 1522 C CA . VAL A 1 201 ? -6.027 -27.920 2.972 1.00 20.83 403 VAL A CA 1
ATOM 1523 C C . VAL A 1 201 ? -7.551 -27.841 3.071 1.00 20.98 403 VAL A C 1
ATOM 1524 O O . VAL A 1 201 ? -8.071 -26.831 3.488 1.00 22.82 403 VAL A O 1
ATOM 1528 N N . PRO A 1 202 ? -8.237 -28.893 2.633 1.00 22.68 404 PRO A N 1
ATOM 1529 C CA . PRO A 1 202 ? -9.712 -28.878 2.749 1.00 23.48 404 PRO A CA 1
ATOM 1530 C C . PRO A 1 202 ? -10.169 -28.997 4.182 1.00 25.39 404 PRO A C 1
ATOM 1531 O O . PRO A 1 202 ? -11.257 -28.541 4.532 1.00 25.01 404 PRO A O 1
ATOM 1535 N N . ASP A 1 203 ? -9.351 -29.599 5.022 1.00 21.92 405 ASP A N 1
ATOM 1536 C CA . ASP A 1 203 ? -9.693 -29.774 6.425 1.00 22.92 405 ASP A CA 1
ATOM 1537 C C . ASP A 1 203 ? -9.807 -28.456 7.167 1.00 23.09 405 ASP A C 1
ATOM 1538 O O . ASP A 1 203 ? -9.052 -27.554 6.941 1.00 21.19 405 ASP A O 1
ATOM 1543 N N . GLU A 1 204 ? -10.773 -28.352 8.076 1.00 22.74 406 GLU A N 1
ATOM 1544 C CA . GLU A 1 204 ? -10.766 -27.269 9.030 1.00 24.28 406 GLU A CA 1
ATOM 1545 C C . GLU A 1 204 ? -9.923 -27.624 10.222 1.00 23.96 406 GLU A C 1
ATOM 1546 O O . GLU A 1 204 ? -10.216 -28.555 10.971 1.00 25.79 406 GLU A O 1
ATOM 1552 N N . ILE A 1 205 ? -8.827 -26.891 10.374 1.00 24.49 407 ILE A N 1
ATOM 1553 C CA . ILE A 1 205 ? -7.861 -27.184 11.415 1.00 24.48 407 ILE A CA 1
ATOM 1554 C C . ILE A 1 205 ? -7.852 -26.064 12.448 1.00 26.41 407 ILE A C 1
ATOM 1555 O O . ILE A 1 205 ? -7.630 -24.902 12.094 1.00 30.11 407 ILE A O 1
ATOM 1560 N N . GLN A 1 206 ? -8.143 -26.402 13.691 1.00 31.74 408 GLN A N 1
ATOM 1561 C CA . GLN A 1 206 ? -8.403 -25.389 14.721 1.00 36.59 408 GLN A CA 1
ATOM 1562 C C . GLN A 1 206 ? -7.184 -25.180 15.628 1.00 37.84 408 GLN A C 1
ATOM 1563 O O . GLN A 1 206 ? -7.136 -24.229 16.412 1.00 44.45 408 GLN A O 1
ATOM 1569 N N . GLY A 1 207 ? -6.193 -26.055 15.521 1.00 30.77 409 GLY A N 1
ATOM 1570 C CA . GLY A 1 207 ? -5.011 -25.972 16.365 1.00 27.93 409 GLY A CA 1
ATOM 1571 C C . GLY A 1 207 ? -3.981 -26.971 15.857 1.00 24.42 409 GLY A C 1
ATOM 1572 O O . GLY A 1 207 ? -4.312 -27.890 15.103 1.00 25.14 409 GLY A O 1
ATOM 1573 N N . PHE A 1 208 ? -2.735 -26.771 16.257 1.00 23.01 410 PHE A N 1
ATOM 1574 C CA . PHE A 1 208 ? -1.641 -27.635 15.819 1.00 21.49 410 PHE A CA 1
ATOM 1575 C C . PHE A 1 208 ? -1.036 -28.390 16.978 1.00 21.22 410 PHE A C 1
ATOM 1576 O O . PHE A 1 208 ? -0.980 -27.880 18.105 1.00 23.40 410 PHE A O 1
ATOM 1584 N N . PRO A 1 209 ? -0.568 -29.613 16.737 1.00 19.98 411 PRO A N 1
ATOM 1585 C CA . PRO A 1 209 ? -0.856 -30.436 15.571 1.00 20.43 411 PRO A CA 1
ATOM 1586 C C . PRO A 1 209 ? -2.271 -30.952 15.632 1.00 20.81 411 PRO A C 1
ATOM 1587 O O . PRO A 1 209 ? -2.824 -31.143 16.729 1.00 23.45 411 PRO A O 1
ATOM 1591 N N . THR A 1 210 ? -2.839 -31.158 14.465 1.00 19.67 412 THR A N 1
ATOM 1592 C CA . THR A 1 210 ? -4.032 -31.983 14.322 1.00 19.37 412 THR A CA 1
ATOM 1593 C C . THR A 1 210 ? -3.680 -33.235 13.568 1.00 20.58 412 THR A C 1
ATOM 1594 O O . THR A 1 210 ? -3.037 -33.153 12.519 1.00 19.69 412 THR A O 1
ATOM 1598 N N . ILE A 1 211 ? -4.060 -34.393 14.108 1.00 18.99 413 ILE A N 1
ATOM 1599 C CA . ILE A 1 211 ? -3.789 -35.659 13.452 1.00 18.42 413 ILE A CA 1
ATOM 1600 C C . ILE A 1 211 ? -5.122 -36.294 13.072 1.00 18.20 413 ILE A C 1
ATOM 1601 O O . ILE A 1 211 ? -5.975 -36.440 13.927 1.00 17.19 413 ILE A O 1
ATOM 1606 N N . LYS A 1 212 ? -5.242 -36.696 11.818 1.00 17.80 414 LYS A N 1
ATOM 1607 C CA . LYS A 1 212 ? -6.415 -37.405 11.343 1.00 18.25 414 LYS A CA 1
ATOM 1608 C C . LYS A 1 212 ? -6.024 -38.669 10.608 1.00 18.87 414 LYS A C 1
ATOM 1609 O O . LYS A 1 212 ? -4.991 -38.746 9.942 1.00 18.51 414 LYS A O 1
ATOM 1615 N N . LEU A 1 213 ? -6.838 -39.703 10.757 1.00 17.85 415 LEU A N 1
ATOM 1616 C CA . LEU A 1 213 ? -6.690 -40.909 9.916 1.00 17.10 415 LEU A CA 1
ATOM 1617 C C . LEU A 1 213 ? -7.789 -40.875 8.904 1.00 18.76 415 LEU A C 1
ATOM 1618 O O . LEU A 1 213 ? -8.985 -40.800 9.266 1.00 19.77 415 LEU A O 1
ATOM 1623 N N . TYR A 1 214 ? -7.386 -40.894 7.629 1.00 18.53 416 TYR A N 1
ATOM 1624 C CA . TYR A 1 214 ? -8.242 -41.074 6.465 1.00 18.22 416 TYR A CA 1
ATOM 1625 C C 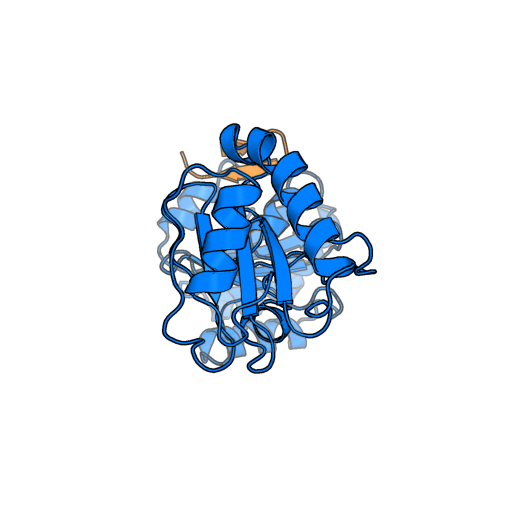. TYR A 1 214 ? -8.194 -42.529 6.041 1.00 19.32 416 TYR A C 1
ATOM 1626 O O . TYR A 1 214 ? -7.288 -42.976 5.362 1.00 18.49 416 TYR A O 1
ATOM 1635 N N . PRO A 1 215 ? -9.136 -43.342 6.515 1.00 20.60 417 PRO A N 1
ATOM 1636 C CA . PRO A 1 215 ? -9.031 -44.775 6.215 1.00 21.07 417 PRO A CA 1
ATOM 1637 C C . PRO A 1 215 ? -9.345 -45.108 4.753 1.00 20.09 417 PRO A C 1
ATOM 1638 O O . PRO A 1 215 ? -10.151 -44.430 4.090 1.00 21.84 417 PRO A O 1
ATOM 1642 N N . ALA A 1 216 ? -8.742 -46.174 4.303 1.00 21.18 418 ALA A N 1
ATOM 1643 C CA . ALA A 1 216 ? -9.047 -46.750 3.008 1.00 22.87 418 ALA A CA 1
ATOM 1644 C C . ALA A 1 216 ? -10.519 -47.077 3.037 1.00 25.88 418 ALA A C 1
ATOM 1645 O O . ALA A 1 216 ? -10.999 -47.633 4.003 1.00 27.37 418 ALA A O 1
ATOM 1647 N N . GLY A 1 217 ? -11.226 -46.646 2.003 1.00 28.53 419 GLY A N 1
ATOM 1648 C CA . GLY A 1 217 ? -12.661 -46.923 1.902 1.00 28.79 419 GLY A CA 1
ATOM 1649 C C . GLY A 1 217 ? -13.562 -46.061 2.736 1.00 31.91 419 GLY A C 1
ATOM 1650 O O . GLY A 1 217 ? -14.771 -46.308 2.778 1.00 33.22 419 GLY A O 1
ATOM 1651 N N . ALA A 1 218 ? -13.008 -45.063 3.433 1.00 27.71 420 ALA A N 1
ATOM 1652 C CA . ALA A 1 218 ? -13.790 -44.235 4.342 1.00 26.20 420 ALA A CA 1
ATOM 1653 C C . ALA A 1 218 ? -13.225 -42.801 4.372 1.00 24.20 420 ALA A C 1
ATOM 1654 O O . ALA A 1 218 ? -13.195 -42.129 5.401 1.00 25.15 420 ALA A O 1
ATOM 1656 N N . LYS A 1 219 ? -12.872 -42.305 3.189 1.00 24.75 421 LYS A N 1
ATOM 1657 C CA . LYS A 1 219 ? -12.280 -40.966 3.079 1.00 23.75 421 LYS A CA 1
ATOM 1658 C C . LYS A 1 219 ? -13.237 -39.844 3.436 1.00 24.38 421 LYS A C 1
ATOM 1659 O O . LYS A 1 219 ? -12.826 -38.777 3.829 1.00 25.57 421 LYS A O 1
ATOM 1665 N N . GLY A 1 220 ? -14.541 -40.072 3.371 1.00 24.62 422 GLY A N 1
ATOM 1666 C CA . GLY A 1 220 ? -15.423 -39.017 3.813 1.00 24.79 422 GLY A CA 1
ATOM 1667 C C . GLY A 1 220 ? -15.643 -38.951 5.321 1.00 25.41 422 GLY A C 1
ATOM 1668 O O . GLY A 1 220 ? -16.271 -38.026 5.802 1.00 28.04 422 GLY A O 1
ATOM 1669 N N . GLN A 1 221 ? -15.089 -39.916 6.050 1.00 24.47 423 GLN A N 1
ATOM 1670 C CA . GLN A 1 221 ? -15.251 -40.028 7.499 1.00 27.87 423 GLN A CA 1
ATOM 1671 C C . GLN A 1 221 ? -13.872 -40.156 8.166 1.00 23.70 423 GLN A C 1
ATOM 1672 O O . GLN A 1 221 ? -13.611 -41.111 8.898 1.00 23.09 423 GLN A O 1
ATOM 1678 N N . PRO A 1 222 ? -13.016 -39.149 7.974 1.00 22.09 424 PRO A N 1
ATOM 1679 C CA . PRO A 1 222 ? -11.769 -39.264 8.699 1.00 22.28 424 PRO A CA 1
ATOM 1680 C C . PRO A 1 222 ? -11.972 -39.193 10.207 1.00 20.16 424 PRO A C 1
ATOM 1681 O O . PRO A 1 222 ? -12.928 -38.603 10.691 1.00 22.71 424 PRO A O 1
ATOM 1685 N N . VAL A 1 223 ? -11.061 -39.821 10.929 1.00 19.91 425 VAL A N 1
ATOM 1686 C CA . VAL A 1 223 ? -11.116 -39.914 12.379 1.00 17.96 425 VAL A CA 1
ATOM 1687 C C . VAL A 1 223 ? -10.055 -38.987 12.940 1.00 19.90 425 VAL A C 1
ATOM 1688 O O . VAL A 1 223 ? -8.888 -39.100 12.565 1.00 21.31 425 VAL A O 1
ATOM 1692 N N . THR A 1 224 ? -10.453 -38.072 13.805 1.00 20.20 426 THR A N 1
ATOM 1693 C CA . THR A 1 224 ? -9.515 -37.182 14.461 1.00 21.18 426 THR A CA 1
ATOM 1694 C C . THR A 1 224 ? -8.947 -37.798 15.711 1.00 20.79 426 THR A C 1
ATOM 1695 O O . THR A 1 224 ? -9.652 -38.252 16.593 1.00 23.21 426 THR A O 1
ATOM 1699 N N . TYR A 1 225 ? -7.630 -37.828 15.784 1.00 19.09 427 TYR A N 1
ATOM 1700 C CA . TYR A 1 225 ? -6.923 -38.403 16.889 1.00 19.10 427 TYR A CA 1
ATOM 1701 C C . TYR A 1 225 ? -7.002 -37.470 18.114 1.00 20.05 427 TYR A C 1
ATOM 1702 O O . TYR A 1 225 ? -6.918 -36.237 17.986 1.00 20.61 427 TYR A O 1
ATOM 1711 N N . SER A 1 226 ? -7.180 -38.081 19.292 1.00 22.41 428 SER A N 1
ATOM 1712 C CA . SER A 1 226 ? -7.199 -37.323 20.549 1.00 23.77 428 SER A CA 1
ATOM 1713 C C . SER A 1 226 ? -6.427 -37.967 21.681 1.00 23.99 428 SER A C 1
ATOM 1714 O O . SER A 1 226 ? -6.628 -37.630 22.852 1.00 26.05 428 SER A O 1
ATOM 1717 N N . GLY A 1 227 ? -5.511 -38.854 21.365 1.00 23.14 429 GLY A N 1
ATOM 1718 C CA . GLY A 1 227 ? -4.725 -39.520 22.379 1.00 22.83 429 GLY A CA 1
ATOM 1719 C C . GLY A 1 227 ? -3.454 -38.794 22.783 1.00 24.36 429 GLY A C 1
ATOM 1720 O O . GLY A 1 227 ? -3.251 -37.588 22.557 1.00 22.73 429 GLY A O 1
ATOM 1721 N N . SER A 1 228 ? -2.584 -39.592 23.375 1.00 23.86 430 SER A N 1
ATOM 1722 C CA . SER A 1 228 ? -1.500 -39.111 24.178 1.00 23.32 430 SER A CA 1
ATOM 1723 C C . SER A 1 228 ? -0.303 -38.795 23.333 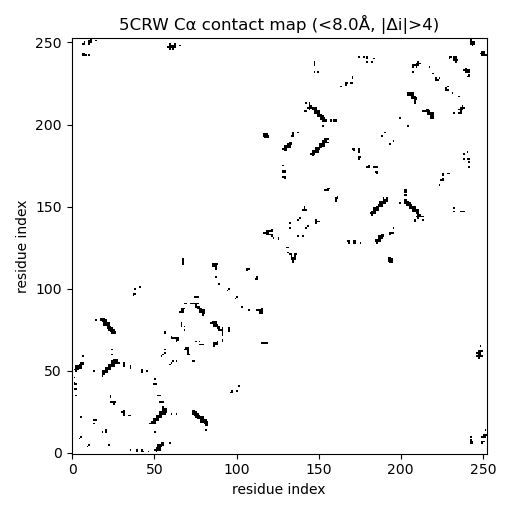1.00 21.77 430 SER A C 1
ATOM 1724 O O . SER A 1 228 ? 0.730 -38.383 23.867 1.00 23.43 430 SER A O 1
ATOM 1727 N N . ARG A 1 229 ? -0.400 -39.017 22.019 1.00 21.78 431 ARG A N 1
ATOM 1728 C CA . ARG A 1 229 ? 0.668 -38.673 21.081 1.00 23.62 431 ARG A CA 1
ATOM 1729 C C . ARG A 1 229 ? 1.965 -39.442 21.328 1.00 22.56 431 ARG A C 1
ATOM 1730 O O . ARG A 1 229 ? 3.047 -38.958 21.008 1.00 27.22 431 ARG A O 1
ATOM 1738 N N . THR A 1 230 ? 1.844 -40.633 21.887 1.00 22.86 432 THR A N 1
ATOM 1739 C CA . THR A 1 230 ? 2.928 -41.572 21.860 1.00 23.17 432 THR A CA 1
ATOM 1740 C C . THR A 1 230 ? 2.869 -42.452 20.628 1.00 22.89 432 THR A C 1
ATOM 1741 O O . THR A 1 230 ? 1.777 -42.676 20.046 1.00 21.87 432 THR A O 1
ATOM 1745 N N . VAL A 1 231 ? 4.022 -43.007 20.268 1.00 23.59 433 VAL A N 1
ATOM 1746 C CA . VAL A 1 231 ? 4.092 -43.928 19.136 1.00 22.97 433 VAL A CA 1
ATOM 1747 C C . VAL A 1 231 ? 3.137 -45.095 19.375 1.00 22.75 433 VAL A C 1
ATOM 1748 O O . VAL A 1 231 ? 2.361 -45.454 18.505 1.00 21.90 433 VAL A O 1
ATOM 1752 N N . GLU A 1 232 ? 3.165 -45.677 20.575 1.00 24.29 434 GLU A N 1
ATOM 1753 C CA . GLU A 1 232 ? 2.319 -46.822 20.869 1.00 24.99 434 GLU A CA 1
ATOM 1754 C C . GLU A 1 232 ? 0.855 -46.478 20.723 1.00 22.78 434 GLU A C 1
ATOM 1755 O O . GLU A 1 232 ? 0.092 -47.258 20.151 1.00 21.56 434 GLU A O 1
ATOM 1761 N N . ASP A 1 233 ? 0.479 -45.284 21.178 1.00 21.57 435 ASP A N 1
ATOM 1762 C CA . ASP A 1 233 ? -0.933 -44.882 21.110 1.00 21.07 435 ASP A CA 1
ATOM 1763 C C . ASP A 1 233 ? -1.370 -44.636 19.649 1.00 20.71 435 ASP A C 1
ATOM 1764 O O . ASP A 1 233 ? -2.524 -44.911 19.250 1.00 20.41 435 ASP A O 1
ATOM 1769 N N . LEU A 1 234 ? -0.449 -44.103 18.858 1.00 19.81 436 LEU A N 1
ATOM 1770 C CA . LEU A 1 234 ? -0.740 -43.807 17.460 1.00 18.86 436 LEU A CA 1
ATOM 1771 C C . LEU A 1 234 ? -0.840 -45.100 16.634 1.00 19.21 436 LEU A C 1
ATOM 1772 O O . LEU A 1 234 ? -1.650 -45.204 15.728 1.00 18.16 436 LEU A O 1
ATOM 1777 N N . ILE A 1 235 ? -0.004 -46.100 16.965 1.00 18.50 437 ILE A N 1
ATOM 1778 C CA . ILE A 1 235 ? -0.131 -47.406 16.320 1.00 19.32 437 ILE A CA 1
ATOM 1779 C C . ILE A 1 235 ? -1.486 -47.972 16.645 1.00 17.77 437 ILE A C 1
ATOM 1780 O O . ILE A 1 235 ? -2.158 -48.431 15.765 1.00 19.65 437 ILE A O 1
ATOM 1785 N N . LYS A 1 236 ? -1.837 -47.946 17.910 1.00 18.59 438 LYS A N 1
ATOM 1786 C CA . LYS A 1 236 ? -3.166 -48.425 18.332 1.00 19.28 438 LYS A CA 1
ATOM 1787 C C . LYS A 1 236 ? -4.275 -47.711 17.551 1.00 19.61 438 LYS A C 1
ATOM 1788 O O . LYS A 1 236 ? -5.251 -48.328 17.102 1.00 19.63 438 LYS A O 1
ATOM 1794 N N . PHE A 1 237 ? -4.164 -46.402 17.420 1.00 17.82 439 PHE A N 1
ATOM 1795 C CA . PHE A 1 237 ? -5.142 -45.586 16.713 1.00 18.85 439 PHE A CA 1
ATOM 1796 C C . PHE A 1 237 ? -5.291 -46.037 15.255 1.00 18.59 439 PHE A C 1
ATOM 1797 O O . PHE A 1 237 ? -6.370 -46.242 14.752 1.00 17.76 439 PHE A O 1
ATOM 1805 N N . ILE A 1 238 ? -4.179 -46.267 14.590 1.00 17.34 440 ILE A N 1
ATOM 1806 C CA . ILE A 1 238 ? -4.205 -46.699 13.209 1.00 17.57 440 ILE A CA 1
ATOM 1807 C C . ILE A 1 238 ? -4.841 -48.097 13.118 1.00 18.02 440 ILE A C 1
ATOM 1808 O O . ILE A 1 238 ? -5.662 -48.364 12.272 1.00 18.86 440 ILE A O 1
ATOM 1813 N N . ALA A 1 239 ? -4.443 -48.963 14.035 1.00 19.03 441 ALA A N 1
ATOM 1814 C CA . ALA A 1 239 ? -4.886 -50.351 14.026 1.00 18.75 441 ALA A CA 1
ATOM 1815 C C . ALA A 1 239 ? -6.384 -50.395 14.262 1.00 18.93 441 ALA A C 1
ATOM 1816 O O . ALA A 1 239 ? -7.088 -51.229 13.668 1.00 20.86 441 ALA A O 1
ATOM 1818 N N . GLU A 1 240 ? -6.862 -49.531 15.150 1.00 18.71 442 GLU A N 1
ATOM 1819 C CA . GLU A 1 240 ? -8.320 -49.520 15.497 1.00 20.53 442 GLU A CA 1
ATOM 1820 C C . GLU A 1 240 ? -9.209 -48.854 14.476 1.00 21.23 442 GLU A C 1
ATOM 1821 O O . GLU A 1 240 ? -10.392 -49.217 14.340 1.00 21.82 442 GLU A O 1
ATOM 1827 N N . ASN A 1 241 ? -8.704 -47.863 13.750 1.00 20.07 443 ASN A N 1
ATOM 1828 C CA . ASN A 1 241 ? -9.550 -46.999 12.956 1.00 20.04 443 ASN A CA 1
ATOM 1829 C C . ASN A 1 241 ? -9.358 -47.128 11.455 1.00 21.51 443 ASN A C 1
ATOM 1830 O O . ASN A 1 241 ? -10.148 -46.594 10.691 1.00 24.15 443 ASN A O 1
ATOM 1835 N N . GLY A 1 242 ? -8.311 -47.808 11.036 1.00 20.90 444 GLY A N 1
ATOM 1836 C CA . GLY A 1 242 ? -8.032 -48.004 9.609 1.00 22.95 444 GLY A CA 1
ATOM 1837 C C . GLY A 1 242 ? -8.750 -49.207 9.077 1.00 25.12 444 GLY A C 1
ATOM 1838 O O . GLY A 1 242 ? -9.177 -50.091 9.861 1.00 26.73 444 GLY A O 1
ATOM 1839 N N . LYS A 1 243 ? -8.822 -49.269 7.751 1.00 23.81 445 LYS A N 1
ATOM 1840 C CA . LYS A 1 243 ? -9.404 -50.439 7.082 1.00 25.37 445 LYS A CA 1
ATOM 1841 C C . LYS A 1 243 ? -8.568 -51.688 7.347 1.00 24.35 445 LYS A C 1
ATOM 1842 O O . LYS A 1 243 ? -9.099 -52.798 7.544 1.00 26.26 445 LYS A O 1
ATOM 1848 N N . TYR A 1 244 ? -7.243 -51.555 7.386 1.00 25.08 446 TYR A N 1
ATOM 1849 C CA . TYR A 1 244 ? -6.389 -52.715 7.335 1.00 26.58 446 TYR A CA 1
ATOM 1850 C C . TYR A 1 244 ? -5.992 -53.257 8.713 1.00 24.85 446 TYR A C 1
ATOM 1851 O O . TYR A 1 244 ? -5.211 -54.228 8.837 1.00 27.05 446 TYR A O 1
ATOM 1860 N N . LYS A 1 245 ? -6.477 -52.583 9.759 1.00 24.94 447 LYS A N 1
ATOM 1861 C CA . LYS A 1 245 ? -6.164 -52.971 11.118 1.00 24.77 447 LYS A CA 1
ATOM 1862 C C . LYS A 1 245 ? -4.668 -53.158 11.287 1.00 23.72 447 LYS A C 1
ATOM 1863 O O . LYS A 1 245 ? -4.188 -54.131 11.862 1.00 25.32 447 LYS A O 1
ATOM 1869 N N . ALA A 1 246 ? -3.930 -52.175 10.783 1.00 23.15 448 ALA A N 1
ATOM 1870 C CA . ALA A 1 246 ? -2.513 -52.300 10.518 1.00 23.24 448 ALA A CA 1
ATOM 1871 C C . ALA A 1 246 ? -1.672 -51.898 11.714 1.00 25.05 448 ALA A C 1
ATOM 1872 O O . ALA A 1 246 ? -1.896 -50.854 12.321 1.00 24.82 448 ALA A O 1
ATOM 1874 N N . ALA A 1 247 ? -0.652 -52.701 11.997 1.00 26.41 449 ALA A N 1
ATOM 1875 C CA . ALA A 1 247 ? 0.341 -52.394 12.998 1.00 29.62 449 ALA A CA 1
ATOM 1876 C C . ALA A 1 247 ? 1.585 -53.194 12.636 1.00 32.27 449 ALA A C 1
ATOM 1877 O O . ALA A 1 247 ? 1.502 -54.148 11.853 1.00 33.60 449 ALA A O 1
ATOM 1880 N N . GLY B 2 1 ? 1.351 -0.687 5.937 1.00 26.24 31 GLY B N 1
ATOM 1881 C CA . GLY B 2 1 ? 2.577 -1.153 6.658 1.00 26.48 31 GLY B CA 1
ATOM 1882 C C . GLY B 2 1 ? 3.360 -2.118 5.815 1.00 24.98 31 GLY B C 1
ATOM 1883 O O . GLY B 2 1 ? 2.834 -2.669 4.841 1.00 24.00 31 GLY B O 1
ATOM 1884 N N . LYS B 2 2 ? 4.622 -2.332 6.147 1.00 26.30 32 LYS B N 1
ATOM 1885 C CA . LYS B 2 2 ? 5.348 -3.459 5.573 1.00 27.73 32 LYS B CA 1
ATOM 1886 C C . LYS B 2 2 ? 6.109 -4.218 6.649 1.00 27.72 32 LYS B C 1
ATOM 1887 O O . LYS B 2 2 ? 6.563 -3.606 7.623 1.00 28.03 32 LYS B O 1
ATOM 1893 N N . THR B 2 3 ? 6.269 -5.528 6.450 1.00 25.83 33 THR B N 1
ATOM 1894 C CA . THR B 2 3 ? 7.069 -6.358 7.343 1.00 25.63 33 THR B CA 1
ATOM 1895 C C . THR B 2 3 ? 8.511 -6.209 6.923 1.00 26.36 33 THR B C 1
ATOM 1896 O O . THR B 2 3 ? 8.783 -5.708 5.859 1.00 26.20 33 THR B O 1
ATOM 1900 N N . LYS B 2 4 ? 9.438 -6.705 7.733 1.00 29.41 34 LYS B N 1
ATOM 1901 C CA . LYS B 2 4 ? 10.840 -6.647 7.327 1.00 31.43 34 LYS B CA 1
ATOM 1902 C C . LYS B 2 4 ? 11.155 -7.450 6.057 1.00 31.44 34 LYS B C 1
ATOM 1903 O O . LYS B 2 4 ? 12.118 -7.172 5.354 1.00 34.44 34 LYS B O 1
ATOM 1909 N N . GLU B 2 5 ? 10.348 -8.457 5.761 1.00 29.67 35 GLU B N 1
ATOM 1910 C CA . GLU B 2 5 ? 10.524 -9.266 4.571 1.00 28.97 35 GLU B CA 1
ATOM 1911 C C . GLU B 2 5 ? 9.990 -8.579 3.317 1.00 27.90 35 GLU B C 1
ATOM 1912 O O . GLU B 2 5 ? 10.327 -8.985 2.217 1.00 29.93 35 GLU B O 1
ATOM 1918 N N . GLY B 2 6 ? 9.163 -7.555 3.498 1.00 25.51 36 GLY B N 1
ATOM 1919 C CA . GLY B 2 6 ? 8.590 -6.779 2.379 1.00 24.56 36 GLY B CA 1
ATOM 1920 C C . GLY B 2 6 ? 7.172 -7.196 2.026 1.00 24.81 36 GLY B C 1
ATOM 1921 O O . GLY B 2 6 ? 6.738 -7.046 0.894 1.00 28.38 36 GLY B O 1
ATOM 1922 N N . VAL B 2 7 ? 6.462 -7.765 2.984 1.00 23.47 37 VAL B N 1
ATOM 1923 C CA . VAL B 2 7 ? 5.052 -8.064 2.793 1.00 22.90 37 VAL B CA 1
ATOM 1924 C C . VAL B 2 7 ? 4.253 -6.878 3.274 1.00 24.33 37 VAL B C 1
ATOM 1925 O O . VAL B 2 7 ? 4.542 -6.311 4.318 1.00 24.86 37 VAL B O 1
ATOM 1929 N N . LEU B 2 8 ? 3.260 -6.454 2.487 1.00 22.05 38 LEU B N 1
ATOM 1930 C CA . LEU B 2 8 ? 2.453 -5.298 2.867 1.00 22.73 38 LEU B CA 1
ATOM 1931 C C . LEU B 2 8 ? 1.300 -5.729 3.731 1.00 23.10 38 LEU B C 1
ATOM 1932 O O . LEU B 2 8 ? 0.811 -6.831 3.591 1.00 23.97 38 LEU B O 1
ATOM 1937 N N . TYR B 2 9 ? 0.873 -4.830 4.599 1.00 23.17 39 TYR B N 1
ATOM 1938 C CA . TYR B 2 9 ? -0.266 -5.122 5.459 1.00 22.56 39 TYR B CA 1
ATOM 1939 C C . TYR B 2 9 ? -1.007 -3.858 5.804 1.00 23.10 39 TYR B C 1
ATOM 1940 O O . TYR B 2 9 ? -0.474 -2.766 5.687 1.00 23.73 39 TYR B O 1
ATOM 1949 N N . VAL B 2 10 ? -2.248 -4.035 6.221 1.00 23.65 40 VAL B N 1
ATOM 1950 C CA . VAL B 2 10 ? -3.113 -2.929 6.623 1.00 26.39 40 VAL B CA 1
ATOM 1951 C C . VAL B 2 10 ? -2.917 -2.619 8.112 1.00 28.37 40 VAL B C 1
ATOM 1952 O O . VAL B 2 10 ? -2.845 -3.516 8.968 1.00 27.03 40 VAL B O 1
ATOM 1956 N N . GLY B 2 11 ? -2.784 -1.343 8.396 1.00 30.85 41 GLY B N 1
ATOM 1957 C CA . GLY B 2 11 ? -2.935 -0.825 9.746 1.00 31.12 41 GLY B CA 1
ATOM 1958 C C . GLY B 2 11 ? -1.622 -0.833 10.486 1.00 33.11 41 GLY B C 1
ATOM 1959 O O . GLY B 2 11 ? -0.575 -0.538 9.904 1.00 31.16 41 GLY B O 1
#

Nearest PDB structures (foldseek):
  3wt1-assembly3_C  TM=9.447E-01  e=3.466E-48  Mycothermus thermophilus
  8pko-assembly1_B  TM=7.277E-01  e=3.369E-41  Thermochaetoides thermophila
  3f8u-assembly3_A  TM=6.698E-01  e=7.138E-23  Homo sapiens
  3f8u-assembly3_C-2  TM=6.318E-01  e=7.584E-23  Homo sapiens
  2kp1-assembly1_A  TM=8.946E-01  e=2.938E-18  Mycothermus thermophilus

B-factor: mean 27.84, std 8.87, range [15.66, 69.36]

Solvent-accessible surface area: 13414 Å² total; per-residue (Å²): 162,43,18,14,118,4,11,39,160,53,13,33,110,35,27,93,52,56,41,15,0,0,0,0,0,0,80,71,65,130,50,30,146,109,10,19,92,89,0,116,73,7,1,81,80,18,143,56,74,3,39,3,0,9,2,38,3,156,51,24,7,32,0,0,32,59,0,42,9,123,76,119,92,32,42,1,0,0,0,20,24,34,86,139,111,53,38,9,37,8,70,26,147,121,134,13,42,76,144,29,0,91,49,23,0,56,48,27,77,63,64,147,47,145,50,35,119,72,30,60,92,91,36,170,146,78,164,57,54,13,26,49,0,1,18,142,13,5,104,141,28,0,67,41,86,88,60,0,0,0,0,6,0,43,1,63,176,8,53,124,5,134,66,3,44,90,71,2,66,95,0,1,45,60,5,53,156,15,137,27,109,113,79,9,15,5,0,55,0,16,22,53,30,2,65,30,102,17,138,35,170,38,60,7,23,4,26,0,15,7,4,56,37,30,64,136,43,48,80,20,112,36,78,78,50,17,139,36,0,41,114,20,0,25,102,50,4,119,50,138,0,75,24,116,49,206,130,5,35,3,97,82,103

Foldseek 3Di:
DLAAEDDPVCVVVLLVLQAKEKEFEAADPVVQVVLCVQQVVVSVVCPSHYGYYYYNLNVCLVCCVQQLHDSPQDDWMKMANSVVRFHGTDDSPDDSHNVSVSVSVVCVVVVNDDTDWFWDDDPPDQDQQAGEDIQVCCCVPQVVLQAWEKEKAAAPVDPVCVVLVVQLSVLSVVCCPFPCNVHYHSYYYDCVRGPDPDDDDDPTWIWICARVRNVDIDTDDDDSGSVVVLCVCLVPHPVSTD/DADPVGRDDDD

Sequence (253 aa):
PLIGEIGPETYSDYMSAGIPLAYIFAETAEERKELSDKLKPIAEAQRGVINFGTIDAKAFGAHAGNLNLKTDKFPAFAIQEVAKNQKFPFDQEKEITFEAIKAFVDDFVAGKIEPSIKSEPIPEKQEGPVTVVVAKNYNEIVLDDTKDVLIEFYAPWCGHCKALAPKYEELGALYAKSEFKDRVVIAKVDATANDVPDEIQGFPTIKLYPAGAKGQPVTYSGSRTVEDLIKFIAENGKYKAAGKTKEGVLYVG

Secondary structure (DSSP, 8-state):
--EEE-STTTHHHHHHSSS-EEEEEESSHHHHHHHHHHHHHHHHHTTTTSEEEEEETTTTGGGGGGGT--TTS-SEEEEEETTTTEEEEPPTTS---HHHHHHHHHHHHHT-SPPP---PPPPS---SSSEEE-HHHHHHHHT-TTSEEEEEEE-TT-HHHHHHHHHHHHHHHHHHTSTTTTTEEEEEEETTTS--SS---SSSEEEEE-TT-TTS-EE--S---HHHHHHHHHHHSTT---/-B-TTS-B---

InterPro domains:
  IPR005788 Protein disulfide-isomerase, thioredoxin-like domain [TIGR01126] (26-125)
  IPR005788 Protein disulfide-isomerase, thioredoxin-like domain [TIGR01126] (361-462)
  IPR005792 Protein disulphide isomerase [TIGR01130] (21-505)
  IPR013766 Thioredoxin domain [PF00085] (23-122)
  IPR013766 Thioredoxin domain [PF00085] (357-461)
  IPR013766 Thioredoxin domain [PS51352] (7-128)
  IPR013766 Thioredoxin domain [PS51352] (335-465)
  IPR017937 Thioredoxin, conserved site [PS00194] (42-60)
  IPR017937 Thioredoxin, conserved site [PS00194] (377-395)
  IPR036249 Thioredoxin-like superfamily [SSF52833] (19-125)
  IPR036249 Thioredoxin-like superfamily [SSF52833] (130-237)
  IPR036249 Thioredoxin-like superfamily [SSF52833] (226-354)
  IPR036249 Thioredoxin-like superfamily [SSF52833] (314-463)